Protein AF-0000000082834255 (afdb_homodimer)

Secondary structure (DSSP, 8-state):
-----TT-----HHHHHHHHTTS-EE-EEEEEE-TTS-EEEEEE---EEEETTTTEEEEEEETT-TTHHHHHH-SEEEEEEPBGGGHHHHHHHH-TT-S-TTTT--EEEPTTS-EEETT-SEEEEEEEEEEEEETTEEEEEEEEEEEEE---PBPEEETTEEE-B--/-----TT-----HHHHHHHHTTS-EE-EEEEEE-TTS-EEEEEE---EEEETTTTEEEEEEETT-TTHHHHHH-SEEEEEEPBGGGHHHHHHHH-TT-S-TTTT--EEEPTTS-EEETT-SEEEEEEEEEEEEETTEEEEEEEEEEEEE---PBPEEETTEEE-B--

Sequence (334 aa):
MAALDWGSTDLHPKVLRGVLGSYPTGVAIVATRCPDGRKVGLTINSFASLSLDPPLVLWSLVNRSPNLAAFRDCDHFTISVLACGQEALARRFADPAVPDKFEGAELHEVPEGVPAIAGAVATLVCANDQQSPAGDHLLLFGRVLRVASLEATPLVFHAGRFTALTLMAALDWGSTDLHPKVLRGVLGSYPTGVAIVATRCPDGRKVGLTINSFASLSLDPPLVLWSLVNRSPNLAAFRDCDHFTISVLACGQEALARRFADPAVPDKFEGAELHEVPEGVPAIAGAVATLVCANDQQSPAGDHLLLFGRVLRVASLEATPLVFHAGRFTALTL

Nearest PDB structures (foldseek):
  4r82-assembly1_B  TM=9.563E-01  e=1.075E-17  Streptomyces globisporus
  4l82-assembly2_D  TM=9.626E-01  e=4.235E-17  Rickettsia felis URRWXCal2
  4l82-assembly1_B  TM=9.588E-01  e=4.000E-17  Rickettsia felis URRWXCal2
  8ct0-assembly2_B  TM=9.339E-01  e=9.259E-16  Kitasatospora aureofaciens
  9fd5-assembly2_C  TM=9.463E-01  e=2.741E-15  Streptomyces albogriseolus

Foldseek 3Di:
DPDPCPPPPVVDVVVVCQVVLQDKFFKKKKWFADPVGDIAIAIFRQKDFDDVVQGKIKGKDFQPDPCVVVLVPGFKMKIFGAFQVCVVLNVLRHDPVNPRSCVPFDWDQDPVGMTDGPPGQKMFIWTFDDWDDDVRIIMTMTRTDDMDGDDHWTWMGGSRDIDTDDD/DPDPCPPCPVVPVVVVCQVVLQDKFFKKKKWFADPVGDIAIAIFRQKDFDDVVQGKIKGKDFQPDPCVVVLVPGFKMKIFGAFQVCVVLNVLRHDPVNPRSCVPFDWDQDPVGMTDGPPGQKMFIWTFDDWDDDVRIIMTMTRTDDMDGDDHWTWMGGSRDIDTDDD

InterPro domains:
  IPR002563 Flavin reductase like domain [PF01613] (21-165)
  IPR002563 Flavin reductase like domain [SM00903] (20-164)
  IPR012349 FMN-binding split barrel [G3DSA:2.30.110.10] (5-166)
  IPR050268 NADH-dependent flavin reductase [PTHR30466] (13-164)

Solvent-accessible surface area (backbone atoms only — not comparable to full-atom values): 17667 Å² total; per-residue (Å²): 127,82,74,72,66,60,70,44,61,66,71,46,64,68,56,46,51,54,44,60,25,58,51,33,23,25,35,29,36,40,22,25,48,42,95,89,62,52,74,47,63,34,45,43,63,48,65,37,77,60,20,77,63,60,40,32,32,38,34,63,42,52,63,83,45,92,59,42,65,59,63,72,70,34,63,48,34,21,41,20,33,32,21,49,88,40,53,69,58,45,53,44,32,59,36,86,82,50,87,65,61,59,70,89,56,59,66,40,80,45,97,87,70,25,47,36,59,55,82,23,27,20,36,36,35,23,36,57,68,50,72,44,83,46,73,46,17,37,38,40,30,26,34,60,58,27,48,46,69,40,96,61,60,40,21,27,37,44,66,90,35,80,42,37,64,50,126,127,81,75,72,66,58,70,44,60,67,71,45,65,69,58,48,51,52,47,58,24,59,52,34,23,24,34,30,36,38,23,24,46,42,95,88,62,52,74,48,65,34,46,44,61,48,66,36,76,60,20,77,64,61,39,32,32,38,35,62,42,52,64,84,45,94,57,42,66,57,63,72,68,33,63,46,35,20,42,20,32,30,20,49,88,40,53,68,57,46,52,44,32,59,36,86,83,50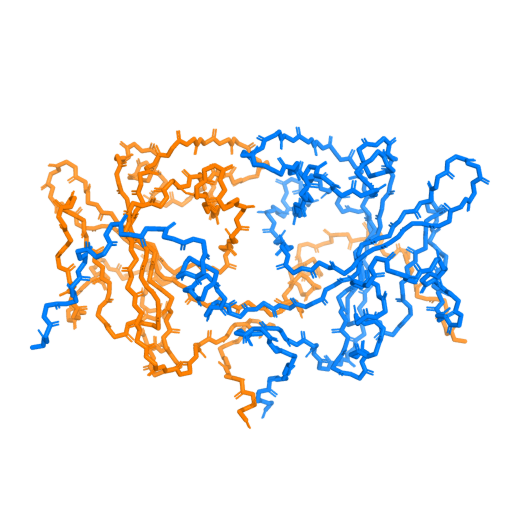,86,65,62,59,69,89,55,60,65,40,82,45,97,88,69,28,48,34,58,55,81,23,28,20,36,36,36,23,36,57,67,49,71,45,82,48,72,45,17,36,36,39,29,26,35,60,58,27,45,44,70,40,98,60,59,42,20,28,38,44,65,90,36,80,42,37,63,49,126

Organism: NCBI:txid1287738

pLDDT: mean 93.88, std 10.94, range [34.1, 98.92]

Radius of gyration: 19.37 Å; Cα contacts (8 Å, |Δi|>4): 822; chains: 2; bounding box: 36×57×48 Å

Structure (mmCIF, N/CA/C/O backbone):
data_AF-0000000082834255-model_v1
#
loop_
_entity.id
_entity.type
_entity.pdbx_description
1 polymer 'FMN reductase (NADH) NtaB'
#
loop_
_atom_site.group_PDB
_atom_site.id
_atom_site.type_symbol
_atom_site.label_atom_id
_atom_site.label_alt_id
_atom_site.label_comp_id
_atom_site.label_asym_id
_atom_site.label_entity_id
_atom_site.label_seq_id
_atom_site.pdbx_PDB_ins_code
_atom_site.Cartn_x
_atom_site.Cartn_y
_atom_site.Cartn_z
_atom_site.occupancy
_atom_site.B_iso_or_equiv
_atom_site.auth_seq_id
_atom_site.auth_comp_id
_atom_site.auth_asym_id
_atom_site.auth_atom_id
_atom_site.pdbx_PDB_model_num
ATOM 1 N N . MET A 1 1 ? -13.923 21.892 18.57 1 34.73 1 MET A N 1
ATOM 2 C CA . MET A 1 1 ? -13.636 20.562 18.04 1 34.73 1 MET A CA 1
ATOM 3 C C . MET A 1 1 ? -12.646 19.822 18.934 1 34.73 1 MET A C 1
ATOM 5 O O . MET A 1 1 ? -11.651 20.399 19.375 1 34.73 1 MET A O 1
ATOM 9 N N . ALA A 1 2 ? -13.033 18.833 19.656 1 42.95 2 ALA A N 1
ATOM 10 C CA . ALA A 1 2 ? -12.303 18.227 20.767 1 42.95 2 ALA A CA 1
ATOM 11 C C . ALA A 1 2 ? -10.877 17.873 20.357 1 42.95 2 ALA A C 1
ATOM 13 O O . ALA A 1 2 ? -10.63 17.496 19.209 1 42.95 2 ALA A O 1
ATOM 14 N N . ALA A 1 3 ? -9.877 18.493 20.933 1 49.02 3 ALA A N 1
ATOM 15 C CA . ALA A 1 3 ? -8.446 18.216 20.84 1 49.02 3 ALA A CA 1
ATOM 16 C C . ALA A 1 3 ? -8.183 16.716 20.739 1 49.02 3 ALA A C 1
ATOM 18 O O . ALA A 1 3 ? -8.708 15.933 21.533 1 49.02 3 ALA A O 1
ATOM 19 N N . LEU A 1 4 ? -8.141 16.085 19.537 1 54.76 4 LEU A N 1
ATOM 20 C CA . LEU A 1 4 ? -7.748 14.681 19.478 1 54.76 4 LEU A CA 1
ATOM 21 C C . LEU A 1 4 ? -6.641 14.383 20.483 1 54.76 4 LEU A C 1
ATOM 23 O O . LEU A 1 4 ? -5.737 15.2 20.677 1 54.76 4 LEU A O 1
ATOM 27 N N . ASP A 1 5 ? -7.053 13.784 21.503 1 55.7 5 ASP A N 1
ATOM 28 C CA . ASP A 1 5 ? -6.037 13.321 22.443 1 55.7 5 ASP A CA 1
ATOM 29 C C . ASP A 1 5 ? -4.866 12.671 21.709 1 55.7 5 ASP A C 1
ATOM 31 O O . ASP A 1 5 ? -4.933 11.497 21.339 1 55.7 5 ASP A O 1
ATOM 35 N N . TRP A 1 6 ? -4.086 13.483 20.978 1 59.94 6 TRP A N 1
ATOM 36 C CA . TRP A 1 6 ? -2.886 12.993 20.307 1 59.94 6 TRP A CA 1
ATOM 37 C C . TRP A 1 6 ? -1.984 12.245 21.282 1 59.94 6 TRP A C 1
ATOM 39 O O . TRP A 1 6 ? -0.96 11.684 20.884 1 59.94 6 TRP A O 1
ATOM 49 N N . GLY A 1 7 ? -2.478 12.162 22.531 1 53.06 7 GLY A N 1
ATOM 50 C CA . GLY A 1 7 ? -1.644 11.746 23.647 1 53.06 7 GLY A CA 1
ATOM 51 C C . GLY A 1 7 ? -1.359 10.256 23.655 1 53.06 7 GLY A C 1
ATOM 52 O O . GLY A 1 7 ? -0.565 9.775 24.467 1 53.06 7 GLY A O 1
ATOM 53 N N . SER A 1 8 ? -2.279 9.517 22.831 1 59.33 8 SER A N 1
ATOM 54 C CA . SER A 1 8 ? -1.876 8.172 23.23 1 59.33 8 SER A CA 1
ATOM 55 C C . SER A 1 8 ? -0.581 7.756 22.542 1 59.33 8 SER A C 1
ATOM 57 O O . SER A 1 8 ? -0.515 7.702 21.312 1 59.33 8 SER A O 1
ATOM 59 N N . THR A 1 9 ? 0.435 8.061 23.127 1 66.28 9 THR A N 1
ATOM 60 C CA . THR A 1 9 ? 1.726 7.517 22.721 1 66.28 9 THR A CA 1
ATOM 61 C C . THR A 1 9 ? 1.794 6.019 23.003 1 66.28 9 THR A C 1
ATOM 63 O O . THR A 1 9 ? 2.846 5.397 22.833 1 66.28 9 THR A O 1
ATOM 66 N N . ASP A 1 10 ? 0.503 5.623 23.443 1 68.18 10 ASP A N 1
ATOM 67 C CA . ASP A 1 10 ? 0.466 4.181 23.664 1 68.18 10 ASP A CA 1
ATOM 68 C C . ASP A 1 10 ? 0.314 3.427 22.345 1 68.18 10 ASP A C 1
ATOM 70 O O . ASP A 1 10 ? -0.796 3.292 21.825 1 68.18 10 ASP A O 1
ATOM 74 N N . LEU A 1 11 ? 1.317 3.179 21.699 1 85.49 11 LEU A N 1
ATOM 75 C CA . LEU A 1 11 ? 1.362 2.418 20.455 1 85.49 11 LEU A CA 1
ATOM 76 C C . LEU A 1 11 ? 1.32 0.919 20.733 1 85.49 11 LEU A C 1
ATOM 78 O O . LEU A 1 11 ? 2.096 0.154 20.156 1 85.49 11 LEU A O 1
ATOM 82 N N . HIS A 1 12 ? 0.346 0.589 21.722 1 86.8 12 HIS A N 1
ATOM 83 C CA . HIS A 1 12 ? 0.09 -0.838 21.883 1 86.8 12 HIS A CA 1
ATOM 84 C C . HIS A 1 12 ? -0.315 -1.478 20.559 1 86.8 12 HIS A C 1
ATOM 86 O O . HIS A 1 12 ? -1.064 -0.883 19.781 1 86.8 12 HIS A O 1
ATOM 92 N N . PRO A 1 13 ? 0.17 -2.647 20.303 1 88.4 13 PRO A N 1
ATOM 93 C CA . PRO A 1 13 ? -0.056 -3.308 19.015 1 88.4 13 PRO A CA 1
ATOM 94 C C . PRO A 1 13 ? -1.535 -3.397 18.649 1 88.4 13 PRO A C 1
ATOM 96 O O . PRO A 1 13 ? -1.895 -3.25 17.478 1 88.4 13 PRO A O 1
ATOM 99 N N . LYS A 1 14 ? -2.343 -3.582 19.583 1 89.25 14 LYS A N 1
ATOM 100 C CA . LYS A 1 14 ? -3.776 -3.677 19.318 1 89.25 14 LYS A CA 1
ATOM 101 C C . LYS A 1 14 ? -4.329 -2.352 18.802 1 89.25 14 LYS A C 1
ATOM 103 O O . LYS A 1 14 ? -5.151 -2.332 17.884 1 89.25 14 LYS A O 1
ATOM 108 N N . VAL A 1 15 ? -3.901 -1.287 19.461 1 89.01 15 VAL A N 1
ATOM 109 C CA . VAL A 1 15 ? -4.336 0.043 19.046 1 89.01 15 VAL A CA 1
ATOM 110 C C . VAL A 1 15 ? -3.812 0.343 17.643 1 89.01 15 VAL A C 1
ATOM 112 O O . VAL A 1 15 ? -4.566 0.789 16.775 1 89.01 15 VAL A O 1
ATOM 115 N N . LEU A 1 16 ? -2.605 -0.001 17.432 1 93.26 16 LEU A N 1
ATOM 116 C CA . LEU A 1 16 ? -1.974 0.271 16.145 1 93.26 16 LEU A CA 1
ATOM 117 C C . LEU A 1 16 ? -2.644 -0.527 15.031 1 93.26 16 LEU A C 1
ATOM 119 O O . LEU A 1 16 ? -2.921 0.01 13.956 1 93.26 16 LEU A O 1
ATOM 123 N N . ARG A 1 17 ? -2.941 -1.765 15.327 1 93.91 17 ARG A N 1
ATOM 124 C CA . ARG A 1 17 ? -3.612 -2.601 14.337 1 93.91 17 ARG A CA 1
ATOM 125 C C . ARG A 1 17 ? -4.985 -2.037 13.985 1 93.91 17 ARG A C 1
ATOM 127 O O . ARG A 1 17 ? -5.39 -2.057 12.821 1 93.91 17 ARG A O 1
ATOM 134 N N . GLY A 1 18 ? -5.663 -1.564 14.97 1 92.92 18 GLY A N 1
ATOM 135 C CA . GLY A 1 18 ? -6.975 -0.976 14.748 1 92.92 18 GLY A CA 1
ATOM 136 C C . GLY A 1 18 ? -6.93 0.274 13.889 1 92.92 18 GLY A C 1
ATOM 137 O O . GLY A 1 18 ? -7.719 0.418 12.953 1 92.92 18 GLY A O 1
ATOM 138 N N . VAL A 1 19 ? -6.033 1.127 14.172 1 94.75 19 VAL A N 1
ATOM 139 C CA . VAL A 1 19 ? -5.921 2.391 13.452 1 94.75 19 VAL A CA 1
ATOM 140 C C . VAL A 1 19 ? -5.461 2.131 12.02 1 94.75 19 VAL A C 1
ATOM 142 O O . VAL A 1 19 ? -6.042 2.66 11.069 1 94.75 19 VAL A O 1
ATOM 145 N N . LEU A 1 20 ? -4.472 1.266 11.872 1 96.54 20 LEU A N 1
ATOM 146 C CA . LEU A 1 20 ? -3.944 0.965 10.546 1 96.54 20 LEU A CA 1
ATOM 147 C C . LEU A 1 20 ? -4.968 0.199 9.714 1 96.54 20 LEU A C 1
ATOM 149 O O . LEU A 1 20 ? -5.023 0.355 8.492 1 96.54 20 LEU A O 1
ATOM 153 N N . GLY A 1 21 ? -5.793 -0.579 10.4 1 96.77 21 GLY A N 1
ATOM 154 C CA . GLY A 1 21 ? -6.848 -1.329 9.736 1 96.77 21 GLY A CA 1
ATOM 155 C C . GLY A 1 21 ? -7.964 -0.448 9.207 1 96.77 21 GLY A C 1
ATOM 156 O O . GLY A 1 21 ? -8.828 -0.913 8.461 1 96.77 21 GLY A O 1
ATOM 157 N N . SER A 1 22 ? -7.978 0.803 9.536 1 96.58 22 SER A N 1
ATOM 158 C CA . SER A 1 22 ? -8.999 1.734 9.067 1 96.58 22 SER A CA 1
ATOM 159 C C . SER A 1 22 ? -8.756 2.136 7.616 1 96.58 22 SER A C 1
ATOM 161 O O . SER A 1 22 ? -9.637 2.706 6.969 1 96.58 22 SER A O 1
ATOM 163 N N . TYR A 1 23 ? -7.597 1.894 7.096 1 98.28 23 TYR A N 1
ATOM 164 C CA . TYR A 1 23 ? -7.281 2.111 5.689 1 98.28 23 TYR A CA 1
ATOM 165 C C . TYR A 1 23 ? -7.714 0.92 4.842 1 98.28 23 TYR A C 1
ATOM 167 O O . TYR A 1 23 ? -7.138 -0.165 4.945 1 98.28 23 TYR A O 1
ATOM 175 N N . PRO A 1 24 ? -8.672 1.122 3.979 1 98.39 24 PRO A N 1
ATOM 176 C CA . PRO A 1 24 ? -9.118 -0.016 3.171 1 98.39 24 PRO A CA 1
ATOM 177 C C . PRO A 1 24 ? -8.139 -0.365 2.052 1 98.39 24 PRO A C 1
ATOM 179 O O . PRO A 1 24 ? -7.517 0.527 1.471 1 98.39 24 PRO A O 1
ATOM 182 N N . THR A 1 25 ? -8.064 -1.613 1.769 1 98.55 25 THR A N 1
ATOM 183 C CA . THR A 1 25 ? -7.229 -2.107 0.68 1 98.55 25 THR A CA 1
ATOM 184 C C . THR A 1 25 ? -7.975 -3.155 -0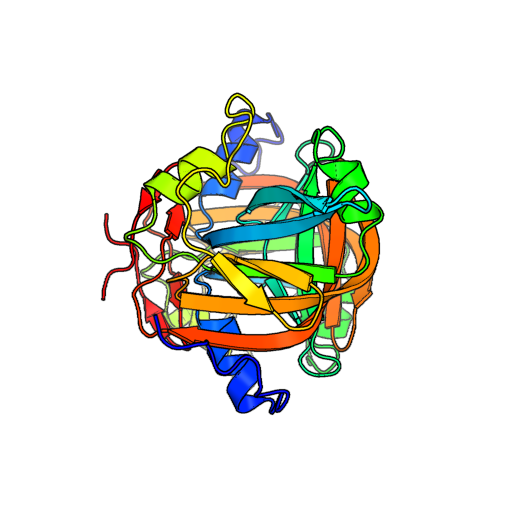.14 1 98.55 25 THR A C 1
ATOM 186 O O . THR A 1 25 ? -8.962 -3.729 0.325 1 98.55 25 THR A O 1
ATOM 189 N N . GLY A 1 26 ? -7.474 -3.394 -1.35 1 98.66 26 GLY A N 1
ATOM 190 C CA . GLY A 1 26 ? -7.808 -4.64 -2.02 1 98.66 26 GLY A CA 1
ATOM 191 C C . GLY A 1 26 ? -7.192 -5.858 -1.357 1 98.66 26 GLY A C 1
ATOM 192 O O . GLY A 1 26 ? -6.509 -5.737 -0.338 1 98.66 26 GLY A O 1
ATOM 193 N N . VAL A 1 27 ? -7.539 -7.02 -1.908 1 98.88 27 VAL A N 1
ATOM 194 C CA . VAL A 1 27 ? -7.012 -8.306 -1.464 1 98.88 27 VAL A CA 1
ATOM 195 C C . VAL A 1 27 ? -6.413 -9.057 -2.652 1 98.88 27 VAL A C 1
ATOM 197 O O . VAL A 1 27 ? -7.024 -9.131 -3.72 1 98.88 27 VAL A O 1
ATOM 200 N N . ALA A 1 28 ? -5.214 -9.578 -2.45 1 98.92 28 ALA A N 1
ATOM 201 C CA . ALA A 1 28 ? -4.561 -10.318 -3.527 1 98.92 28 ALA A CA 1
ATOM 202 C C . ALA A 1 28 ? -3.929 -11.604 -3.003 1 98.92 28 ALA A C 1
ATOM 204 O O . ALA A 1 28 ? -3.76 -11.773 -1.793 1 98.92 28 ALA A O 1
ATOM 205 N N . ILE A 1 29 ? -3.651 -12.495 -3.868 1 98.9 29 ILE A N 1
ATOM 206 C CA . ILE A 1 29 ? -2.797 -13.648 -3.603 1 98.9 29 ILE A CA 1
ATOM 207 C C . ILE A 1 29 ? -1.496 -13.518 -4.391 1 98.9 29 ILE A C 1
ATOM 209 O O . ILE A 1 29 ? -1.517 -13.299 -5.605 1 98.9 29 ILE A O 1
ATOM 213 N N . VAL A 1 30 ? -0.419 -13.551 -3.716 1 98.92 30 VAL A N 1
ATOM 214 C CA . VAL A 1 30 ? 0.877 -13.702 -4.369 1 98.92 30 VAL A CA 1
ATOM 215 C C . VAL A 1 30 ? 1.258 -15.179 -4.427 1 98.92 30 VAL A C 1
ATOM 217 O O . VAL A 1 30 ? 1.041 -15.921 -3.466 1 98.92 30 VAL A O 1
ATOM 220 N N . ALA A 1 31 ? 1.795 -15.598 -5.559 1 98.82 31 ALA A N 1
ATOM 221 C CA . ALA A 1 31 ? 2.114 -17.015 -5.718 1 98.82 31 ALA A CA 1
ATOM 222 C C . ALA A 1 31 ? 3.42 -17.2 -6.485 1 98.82 31 ALA A C 1
ATOM 224 O O . ALA A 1 31 ? 3.767 -16.38 -7.339 1 98.82 31 ALA A O 1
ATOM 225 N N . THR A 1 32 ? 4.111 -18.178 -6.183 1 98.68 32 THR A N 1
ATOM 226 C CA . THR A 1 32 ? 5.322 -18.591 -6.883 1 98.68 32 THR A CA 1
ATOM 227 C C . THR A 1 32 ? 5.474 -20.109 -6.854 1 98.68 32 THR A C 1
ATOM 229 O O . THR A 1 32 ? 4.556 -20.822 -6.441 1 98.68 32 THR A O 1
ATOM 232 N N . ARG A 1 33 ? 6.554 -20.538 -7.446 1 98.12 33 ARG A N 1
ATOM 233 C CA . ARG A 1 33 ? 6.883 -21.959 -7.493 1 98.12 33 ARG A CA 1
ATOM 234 C C . ARG A 1 33 ? 8.318 -22.204 -7.037 1 98.12 33 ARG A C 1
ATOM 236 O O . ARG A 1 33 ? 9.246 -21.545 -7.51 1 98.12 33 ARG A O 1
ATOM 243 N N . CYS A 1 34 ? 8.464 -23.16 -6.124 1 97.29 34 CYS A N 1
ATOM 244 C CA . CYS A 1 34 ? 9.79 -23.544 -5.654 1 97.29 34 CYS A CA 1
ATOM 245 C C . CYS A 1 34 ? 10.517 -24.382 -6.699 1 97.29 34 CYS A C 1
ATOM 247 O O . CYS A 1 34 ? 9.894 -24.91 -7.622 1 97.29 34 CYS A O 1
ATOM 249 N N . PRO A 1 35 ? 11.812 -24.479 -6.538 1 95.68 35 PRO A N 1
ATOM 250 C CA . PRO A 1 35 ? 12.593 -25.264 -7.498 1 95.68 35 PRO A CA 1
ATOM 251 C C . PRO A 1 35 ? 12.117 -26.711 -7.601 1 95.68 35 PRO A C 1
ATOM 253 O O . PRO A 1 35 ? 12.235 -27.329 -8.663 1 95.68 35 PRO A O 1
ATOM 256 N N . ASP A 1 36 ? 11.57 -27.27 -6.553 1 95.96 36 ASP A N 1
ATOM 257 C CA . ASP A 1 36 ? 11.112 -28.656 -6.557 1 95.96 36 ASP A CA 1
ATOM 258 C C . ASP A 1 36 ? 9.721 -28.773 -7.178 1 95.96 36 ASP A C 1
ATOM 260 O O . ASP A 1 36 ? 9.136 -29.858 -7.201 1 95.96 36 ASP A O 1
ATOM 264 N N . GLY A 1 37 ? 9.165 -27.64 -7.566 1 96.06 37 GLY A N 1
ATOM 265 C CA . GLY A 1 37 ? 7.887 -27.645 -8.261 1 96.06 37 GLY A CA 1
ATOM 266 C C . GLY A 1 37 ? 6.718 -27.294 -7.361 1 96.06 37 GLY A C 1
ATOM 267 O O . GLY A 1 37 ? 5.616 -27.024 -7.843 1 96.06 37 GLY A O 1
ATOM 268 N N . ARG A 1 38 ? 6.933 -27.3 -6.087 1 96.66 38 ARG A N 1
ATOM 269 C CA . ARG A 1 38 ? 5.868 -27.001 -5.135 1 96.66 38 ARG A CA 1
ATOM 270 C C . ARG A 1 38 ? 5.378 -25.566 -5.294 1 96.66 38 ARG A C 1
ATOM 272 O O . ARG A 1 38 ? 6.181 -24.631 -5.333 1 96.66 38 ARG A O 1
ATOM 279 N N . LYS A 1 39 ? 4.066 -25.4 -5.398 1 98.11 39 LYS A N 1
ATOM 280 C CA . LYS A 1 39 ? 3.473 -24.066 -5.444 1 98.11 39 LYS A CA 1
ATOM 281 C C . LYS A 1 39 ? 3.378 -23.459 -4.047 1 98.11 39 LYS A C 1
ATOM 283 O O . LYS A 1 39 ? 3.059 -24.156 -3.082 1 98.11 39 LYS A O 1
ATOM 288 N N . VAL A 1 40 ? 3.665 -22.199 -3.921 1 98.17 40 VAL A N 1
ATOM 289 C CA . VAL A 1 40 ? 3.567 -21.433 -2.683 1 98.17 40 VAL A CA 1
ATOM 290 C C . VAL A 1 40 ? 2.758 -20.161 -2.925 1 98.17 40 VAL A C 1
ATOM 292 O O . VAL A 1 40 ? 2.922 -19.499 -3.952 1 98.17 40 VAL A O 1
ATOM 295 N N . GLY A 1 41 ? 1.855 -19.866 -2.049 1 98.6 41 GLY A N 1
ATOM 296 C CA . GLY A 1 41 ? 1.069 -18.647 -2.155 1 98.6 41 GLY A CA 1
ATOM 297 C C . GLY A 1 41 ? 0.485 -18.196 -0.83 1 98.6 41 GLY A C 1
ATOM 298 O O . GLY A 1 41 ? 0.362 -18.993 0.103 1 98.6 41 GLY A O 1
ATOM 299 N N . LEU A 1 42 ? 0.158 -17.025 -0.713 1 98.61 42 LEU A N 1
ATOM 300 C CA . LEU A 1 42 ? -0.503 -16.475 0.466 1 98.61 42 LEU A CA 1
ATOM 301 C C . LEU A 1 42 ? -1.322 -15.241 0.104 1 98.61 42 LEU A C 1
ATOM 303 O O . LEU A 1 42 ? -1.067 -14.599 -0.918 1 98.61 42 LEU A O 1
ATOM 307 N N . THR A 1 43 ? -2.308 -14.909 0.907 1 98.82 43 THR A N 1
ATOM 308 C CA . THR A 1 43 ? -3.113 -13.699 0.787 1 98.82 43 THR A CA 1
ATOM 309 C C . THR A 1 43 ? -2.347 -12.486 1.308 1 98.82 43 THR A C 1
ATOM 311 O O . THR A 1 43 ? -1.689 -12.56 2.347 1 98.82 43 THR A O 1
ATOM 314 N N . ILE A 1 44 ? -2.4 -11.422 0.542 1 98.73 44 ILE A N 1
ATOM 315 C CA . ILE A 1 44 ? -1.778 -10.179 0.983 1 98.73 44 ILE A CA 1
ATOM 316 C C . ILE A 1 44 ? -2.751 -9.018 0.787 1 98.73 44 ILE A C 1
ATOM 318 O O . ILE A 1 44 ? -3.65 -9.088 -0.054 1 98.73 44 ILE A O 1
ATOM 322 N N . ASN A 1 45 ? -2.564 -7.978 1.564 1 98.5 45 ASN A N 1
ATOM 323 C CA . ASN A 1 45 ? -3.175 -6.679 1.301 1 98.5 45 ASN A CA 1
ATOM 324 C C . ASN A 1 45 ? -2.161 -5.546 1.429 1 98.5 45 ASN A C 1
ATOM 326 O O . ASN A 1 45 ? -2.539 -4.384 1.588 1 98.5 45 ASN A O 1
ATOM 330 N N . SER A 1 46 ? -0.917 -5.867 1.442 1 98.19 46 SER A N 1
ATOM 331 C CA . SER A 1 46 ? 0.204 -4.937 1.54 1 98.19 46 SER A CA 1
ATOM 332 C C . SER A 1 46 ? 0.676 -4.493 0.159 1 98.19 46 SER A C 1
ATOM 334 O O . SER A 1 46 ? 1.752 -3.908 0.023 1 98.19 46 SER A O 1
ATOM 336 N N . PHE A 1 47 ? -0.03 -4.697 -0.835 1 98.65 47 PHE A N 1
ATOM 337 C CA . PHE A 1 47 ? 0.308 -4.456 -2.233 1 98.65 47 PHE A CA 1
ATOM 338 C C . PHE A 1 47 ? 0.199 -2.973 -2.569 1 98.65 47 PHE A C 1
ATOM 340 O O . PHE A 1 47 ? -0.733 -2.299 -2.126 1 98.65 47 PHE A O 1
ATOM 347 N N . ALA A 1 48 ? 1.123 -2.501 -3.417 1 98.44 48 ALA A N 1
ATOM 348 C CA . ALA A 1 48 ? 1.044 -1.14 -3.941 1 98.44 48 ALA A CA 1
ATOM 349 C C . ALA A 1 48 ? 1.675 -1.049 -5.327 1 98.44 48 ALA A C 1
ATOM 351 O O . ALA A 1 48 ? 2.708 -1.671 -5.588 1 98.44 48 ALA A O 1
ATOM 352 N N . SER A 1 49 ? 1.01 -0.276 -6.179 1 97.48 49 SER A N 1
ATOM 353 C CA . SER A 1 49 ? 1.686 0.166 -7.394 1 97.48 49 SER A CA 1
ATOM 354 C C . SER A 1 49 ? 2.801 1.157 -7.078 1 97.48 49 SER A C 1
ATOM 356 O O . SER A 1 49 ? 2.672 1.973 -6.163 1 97.48 49 SER A O 1
ATOM 358 N N . LEU A 1 50 ? 3.876 1.135 -7.793 1 97.21 50 LEU A N 1
ATOM 359 C CA . LEU A 1 50 ? 5.009 1.978 -7.43 1 97.21 50 LEU A CA 1
ATOM 360 C C . LEU A 1 50 ? 5.417 2.873 -8.595 1 97.21 50 LEU A C 1
ATOM 362 O O . LEU A 1 50 ? 5.468 4.097 -8.456 1 97.21 50 LEU A O 1
ATOM 366 N N . SER A 1 51 ? 5.761 2.287 -9.685 1 95.91 51 SER A N 1
ATOM 367 C CA . SER A 1 51 ? 6.351 3.021 -10.8 1 95.91 51 SER A CA 1
ATOM 368 C C . SER A 1 51 ? 5.779 2.553 -12.134 1 95.91 51 SER A C 1
ATOM 370 O O . SER A 1 51 ? 5.528 1.361 -12.324 1 95.91 51 SER A O 1
ATOM 372 N N . LEU A 1 52 ? 5.669 3.471 -13.036 1 93.29 52 LEU A N 1
ATOM 373 C CA . LEU A 1 52 ? 5.224 3.111 -14.378 1 93.29 52 LEU A CA 1
ATOM 374 C C . LEU A 1 52 ? 6.415 2.839 -15.291 1 93.29 52 LEU A C 1
ATOM 376 O O . LEU A 1 52 ? 6.313 2.048 -16.232 1 93.29 52 LEU A O 1
ATOM 380 N N . ASP A 1 53 ? 7.506 3.6 -14.906 1 91.65 53 ASP A N 1
ATOM 381 C CA . ASP A 1 53 ? 8.72 3.408 -15.695 1 91.65 53 ASP A CA 1
ATOM 382 C C . ASP A 1 53 ? 9.961 3.425 -14.805 1 91.65 53 ASP A C 1
ATOM 384 O O . ASP A 1 53 ? 10.42 4.491 -14.391 1 91.65 53 ASP A O 1
ATOM 388 N N . PRO A 1 54 ? 10.616 2.225 -14.744 1 95.38 54 PRO A N 1
ATOM 389 C CA . PRO A 1 54 ? 10.112 0.897 -15.101 1 95.38 54 PRO A CA 1
ATOM 390 C C . PRO A 1 54 ? 8.837 0.526 -14.347 1 95.38 54 PRO A C 1
ATOM 392 O O . PRO A 1 54 ? 8.526 1.132 -13.319 1 95.38 54 PRO A O 1
ATOM 395 N N . PRO A 1 55 ? 8.067 -0.402 -14.889 1 96.73 55 PRO A N 1
ATOM 396 C CA . PRO A 1 55 ? 6.836 -0.814 -14.209 1 96.73 55 PRO A CA 1
ATOM 397 C C . PRO A 1 55 ? 7.103 -1.662 -12.968 1 96.73 55 PRO A C 1
ATOM 399 O O . PRO A 1 55 ? 7.44 -2.843 -13.084 1 96.73 55 PRO A O 1
ATOM 402 N N . LEU A 1 56 ? 6.978 -1.093 -11.818 1 97.87 56 LEU A N 1
ATOM 403 C CA . LEU A 1 56 ? 7.292 -1.74 -10.549 1 97.87 56 LEU A CA 1
ATOM 404 C C . LEU A 1 56 ? 6.067 -1.778 -9.641 1 97.87 56 LEU A C 1
ATOM 406 O O . LEU A 1 56 ? 5.292 -0.82 -9.597 1 97.87 56 LEU A O 1
ATOM 410 N N . VAL A 1 57 ? 5.974 -2.87 -8.945 1 98.63 57 VAL A N 1
ATOM 411 C CA . VAL A 1 57 ? 5.028 -3.01 -7.843 1 98.63 57 VAL A CA 1
ATOM 412 C C . VAL A 1 57 ? 5.767 -3.441 -6.579 1 98.63 57 VAL A C 1
ATOM 414 O O . VAL A 1 57 ? 6.935 -3.832 -6.637 1 98.63 57 VAL A O 1
ATOM 417 N N . LEU A 1 58 ? 5.042 -3.323 -5.487 1 98.73 58 LEU A N 1
ATOM 418 C CA . LEU A 1 58 ? 5.655 -3.643 -4.203 1 98.73 58 LEU A CA 1
ATOM 419 C C . LEU A 1 58 ? 4.671 -4.378 -3.299 1 98.73 58 LEU A C 1
ATOM 421 O O . LEU A 1 58 ? 3.468 -4.111 -3.337 1 98.73 58 LEU A O 1
ATOM 425 N N . TRP A 1 59 ? 5.183 -5.271 -2.48 1 98.8 59 TRP A N 1
ATOM 426 C CA . TRP A 1 59 ? 4.461 -5.915 -1.388 1 98.8 59 TRP A CA 1
ATOM 427 C C . TRP A 1 59 ? 5.42 -6.352 -0.285 1 98.8 59 TRP A C 1
ATOM 429 O O . TRP A 1 59 ? 6.638 -6.341 -0.473 1 98.8 59 TRP A O 1
ATOM 439 N N . SER A 1 60 ? 4.85 -6.636 0.864 1 98.72 60 SER A N 1
ATOM 440 C CA . SER A 1 60 ? 5.73 -6.972 1.979 1 98.72 60 SER A CA 1
ATOM 441 C C . SER A 1 60 ? 5.314 -8.284 2.635 1 98.72 60 SER A C 1
ATOM 443 O O . SER A 1 60 ? 4.152 -8.685 2.551 1 98.72 60 SER A O 1
ATOM 445 N N . LEU A 1 61 ? 6.264 -8.902 3.22 1 98.59 61 LEU A N 1
ATOM 446 C CA . LEU A 1 61 ? 6.087 -10.189 3.883 1 98.59 61 LEU A CA 1
ATOM 447 C C . LEU A 1 61 ? 6.768 -10.195 5.247 1 98.59 61 LEU A C 1
ATOM 449 O O . LEU A 1 61 ? 7.938 -9.823 5.363 1 98.59 61 LEU A O 1
ATOM 453 N N . VAL A 1 62 ? 6.009 -10.528 6.231 1 98.25 62 VAL A N 1
ATOM 454 C CA . VAL A 1 62 ? 6.562 -10.553 7.581 1 98.25 62 VAL A CA 1
ATOM 455 C C . VAL A 1 62 ? 7.704 -11.565 7.653 1 98.25 62 VAL A C 1
ATOM 457 O O . VAL A 1 62 ? 7.618 -12.649 7.07 1 98.25 62 VAL A O 1
ATOM 460 N N . ASN A 1 63 ? 8.693 -11.251 8.395 1 98.11 63 ASN A N 1
ATOM 461 C CA . ASN A 1 63 ? 9.916 -12.044 8.447 1 98.11 63 ASN A CA 1
ATOM 462 C C . ASN A 1 63 ? 9.662 -13.429 9.036 1 98.11 63 ASN A C 1
ATOM 464 O O . ASN A 1 63 ? 10.365 -14.386 8.707 1 98.11 63 ASN A O 1
ATOM 468 N N . ARG A 1 64 ? 8.667 -13.582 9.831 1 97.09 64 ARG A N 1
ATOM 469 C CA . ARG A 1 64 ? 8.408 -14.855 10.494 1 97.09 64 ARG A CA 1
ATOM 470 C C . ARG A 1 64 ? 7.555 -15.766 9.617 1 97.09 64 ARG A C 1
ATOM 472 O O . ARG A 1 64 ? 7.229 -16.888 10.011 1 97.09 64 ARG A O 1
ATOM 479 N N . SER A 1 65 ? 7.168 -15.352 8.48 1 97.4 65 SER A N 1
ATOM 480 C CA . SER A 1 65 ? 6.34 -16.155 7.587 1 97.4 65 SER A CA 1
ATOM 481 C C . SER A 1 65 ? 7.042 -17.452 7.199 1 97.4 65 SER A C 1
ATOM 483 O O . SER A 1 65 ? 8.215 -17.44 6.82 1 97.4 65 SER A O 1
ATOM 485 N N . PRO A 1 66 ? 6.348 -18.589 7.185 1 96.12 66 PRO A N 1
ATOM 486 C CA . PRO A 1 66 ? 6.932 -19.836 6.687 1 96.12 66 PRO A CA 1
ATOM 487 C C . PRO A 1 66 ? 7.206 -19.801 5.185 1 96.12 66 PRO A C 1
ATOM 489 O O . PRO A 1 66 ? 7.904 -20.673 4.661 1 96.12 66 PRO A O 1
ATOM 492 N N . ASN A 1 67 ? 6.684 -18.799 4.487 1 96.87 67 ASN A N 1
ATOM 493 C CA . ASN A 1 67 ? 6.833 -18.69 3.04 1 96.87 67 ASN A CA 1
ATOM 494 C C . ASN A 1 67 ? 7.966 -17.739 2.663 1 96.87 67 ASN A C 1
ATOM 496 O O . ASN A 1 67 ? 8.217 -17.503 1.48 1 96.87 67 ASN A O 1
ATOM 500 N N . LEU A 1 68 ? 8.654 -17.205 3.631 1 98.32 68 LEU A N 1
ATOM 501 C CA . LEU A 1 68 ? 9.631 -16.149 3.39 1 98.32 68 LEU A CA 1
ATOM 502 C C . LE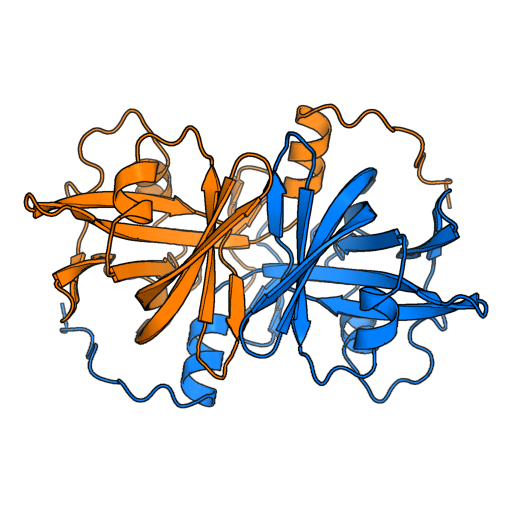U A 1 68 ? 10.714 -16.62 2.425 1 98.32 68 LEU A C 1
ATOM 504 O O . LEU A 1 68 ? 11.029 -15.929 1.453 1 98.32 68 LEU A O 1
ATOM 508 N N . ALA A 1 69 ? 11.285 -17.772 2.591 1 98.24 69 ALA A N 1
ATOM 509 C CA . ALA A 1 69 ? 12.386 -18.275 1.773 1 98.24 69 ALA A CA 1
ATOM 510 C C . ALA A 1 69 ? 11.953 -18.453 0.321 1 98.24 69 ALA A C 1
ATOM 512 O O . ALA A 1 69 ? 12.713 -18.148 -0.601 1 98.24 69 ALA A O 1
ATOM 513 N N . ALA A 1 70 ? 10.765 -18.933 0.108 1 98.45 70 ALA A N 1
ATOM 514 C CA . ALA A 1 70 ? 10.254 -19.166 -1.24 1 98.45 70 ALA A CA 1
ATOM 515 C C . ALA A 1 70 ? 10.215 -17.869 -2.044 1 98.45 70 ALA A C 1
ATOM 517 O O . ALA A 1 70 ? 10.614 -17.843 -3.211 1 98.45 70 ALA A O 1
ATOM 518 N N . PHE A 1 71 ? 9.806 -16.81 -1.443 1 98.74 71 PHE A N 1
ATOM 519 C CA . PHE A 1 71 ? 9.648 -15.549 -2.159 1 98.74 71 PHE A CA 1
ATOM 520 C C . PHE A 1 71 ? 10.963 -14.781 -2.201 1 98.74 71 PHE A C 1
ATOM 522 O O . PHE A 1 71 ? 11.247 -14.078 -3.173 1 98.74 71 PHE A O 1
ATOM 529 N N . ARG A 1 72 ? 11.713 -14.911 -1.147 1 98.5 72 ARG A N 1
ATOM 530 C CA . ARG A 1 72 ? 13.04 -14.302 -1.153 1 98.5 72 ARG A CA 1
ATOM 531 C C . ARG A 1 72 ? 1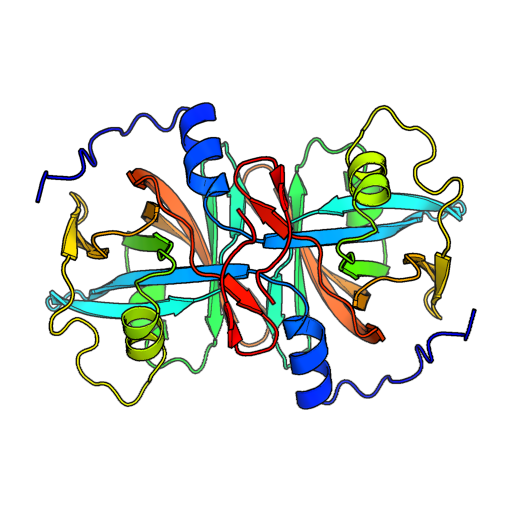3.887 -14.847 -2.298 1 98.5 72 ARG A C 1
ATOM 533 O O . ARG A 1 72 ? 14.614 -14.095 -2.951 1 98.5 72 ARG A O 1
ATOM 540 N N . ASP A 1 73 ? 13.739 -16.086 -2.604 1 98.19 73 ASP A N 1
ATOM 541 C CA . ASP A 1 73 ? 14.702 -16.757 -3.471 1 98.19 73 ASP A CA 1
ATOM 542 C C . ASP A 1 73 ? 14.121 -16.987 -4.864 1 98.19 73 ASP A C 1
ATOM 544 O O . ASP A 1 73 ? 14.831 -17.413 -5.777 1 98.19 73 ASP A O 1
ATOM 548 N N . CYS A 1 74 ? 12.885 -16.695 -5.071 1 98.41 74 CYS A N 1
ATOM 549 C CA . CYS A 1 74 ? 12.247 -16.968 -6.354 1 98.41 74 CYS A CA 1
ATOM 550 C C . CYS A 1 74 ? 12.671 -15.947 -7.403 1 98.41 74 CYS A C 1
ATOM 552 O O . CYS A 1 74 ? 13.077 -14.834 -7.062 1 98.41 74 CYS A O 1
ATOM 554 N N . ASP A 1 75 ? 12.529 -16.333 -8.655 1 98.36 75 ASP A N 1
ATOM 555 C CA . ASP A 1 75 ? 12.822 -15.434 -9.767 1 98.36 75 ASP A CA 1
ATOM 556 C C . ASP A 1 75 ? 11.576 -14.662 -10.192 1 98.36 75 ASP A C 1
ATOM 558 O O . ASP A 1 75 ? 11.671 -13.518 -10.642 1 98.36 75 ASP A O 1
ATOM 562 N N . HIS A 1 76 ? 10.448 -15.388 -10.132 1 98.51 76 HIS A N 1
ATOM 563 C CA . HIS A 1 76 ? 9.185 -14.808 -10.574 1 98.51 76 HIS A CA 1
ATOM 564 C C . HIS A 1 76 ? 8.067 -15.1 -9.579 1 98.51 76 HIS A C 1
ATOM 566 O O . HIS A 1 76 ? 8.119 -16.096 -8.855 1 98.51 76 HIS A O 1
ATOM 572 N N . PHE A 1 77 ? 7.121 -14.278 -9.54 1 98.73 77 PHE A N 1
ATOM 573 C CA . PHE A 1 77 ? 5.878 -14.498 -8.81 1 98.73 77 PHE A CA 1
ATOM 574 C C . PHE A 1 77 ? 4.71 -13.815 -9.511 1 98.73 77 PHE A C 1
ATOM 576 O O . PHE A 1 77 ? 4.912 -12.984 -10.399 1 98.73 77 PHE A O 1
ATOM 583 N N . THR A 1 78 ? 3.565 -14.211 -9.169 1 98.55 78 THR A N 1
ATOM 584 C CA . THR A 1 78 ? 2.357 -13.555 -9.656 1 98.55 78 THR A CA 1
ATOM 585 C C . THR A 1 78 ? 1.618 -12.863 -8.513 1 98.55 78 THR A C 1
ATOM 587 O O . THR A 1 78 ? 1.745 -13.263 -7.354 1 98.55 78 THR A O 1
ATOM 590 N N . ILE A 1 79 ? 0.928 -11.849 -8.811 1 98.73 79 ILE A N 1
ATOM 591 C CA . ILE A 1 79 ? -0.028 -11.183 -7.933 1 98.73 79 ILE A CA 1
ATOM 592 C C . ILE A 1 79 ? -1.415 -11.201 -8.573 1 98.73 79 ILE A C 1
ATOM 594 O O . ILE A 1 79 ? -1.615 -10.635 -9.651 1 98.73 79 ILE A O 1
ATOM 598 N N . SER A 1 80 ? -2.36 -11.836 -7.973 1 98.47 80 SER A N 1
ATOM 599 C CA . SER A 1 80 ? -3.74 -11.922 -8.438 1 98.47 80 SER A CA 1
ATOM 600 C C . SER A 1 80 ? -4.682 -11.153 -7.518 1 98.47 80 SER A C 1
ATOM 602 O O . SER A 1 80 ? -4.931 -11.571 -6.386 1 98.47 80 SER A O 1
ATOM 604 N N . VAL A 1 81 ? -5.202 -10.038 -7.986 1 98.75 81 VAL A N 1
ATOM 605 C CA . VAL A 1 81 ? -6.157 -9.239 -7.225 1 98.75 81 VAL A CA 1
ATOM 606 C C . VAL A 1 81 ? -7.527 -9.911 -7.247 1 98.75 81 VAL A C 1
ATOM 608 O O . VAL A 1 81 ? -8.106 -10.12 -8.316 1 98.75 81 VAL A O 1
ATOM 611 N N . LEU A 1 82 ? -8.072 -10.155 -6.12 1 98.69 82 LEU A N 1
ATOM 612 C CA . LEU A 1 82 ? -9.222 -11.047 -6.015 1 98.69 82 LEU A CA 1
ATOM 613 C C . LEU A 1 82 ? -10.522 -10.29 -6.263 1 98.69 82 LEU A C 1
ATOM 615 O O . LEU A 1 82 ? -10.657 -9.132 -5.861 1 98.69 82 LEU A O 1
ATOM 619 N N . ALA A 1 83 ? -11.422 -11.025 -6.847 1 98.25 83 ALA A N 1
ATOM 620 C CA . ALA A 1 83 ? -12.793 -10.546 -7.003 1 98.25 83 ALA A CA 1
ATOM 621 C C . ALA A 1 83 ? -13.604 -10.779 -5.732 1 98.25 83 ALA A C 1
ATOM 623 O O . ALA A 1 83 ? -13.245 -11.62 -4.905 1 98.25 83 ALA A O 1
ATOM 624 N N . CYS A 1 84 ? -14.683 -9.992 -5.592 1 96.39 84 CYS A N 1
ATOM 625 C CA . CYS A 1 84 ? -15.502 -10.057 -4.387 1 96.39 84 CYS A CA 1
ATOM 626 C C . CYS A 1 84 ? -16.034 -11.468 -4.164 1 96.39 84 CYS A C 1
ATOM 628 O O . CYS A 1 84 ? -16.244 -11.884 -3.024 1 96.39 84 CYS A O 1
ATOM 630 N N . GLY A 1 85 ? -16.194 -12.328 -5.152 1 96.1 85 GLY A N 1
ATOM 631 C CA . GLY A 1 85 ? -16.68 -13.693 -5.035 1 96.1 85 GLY A CA 1
ATOM 632 C C . GLY A 1 85 ? -15.608 -14.673 -4.598 1 96.1 85 GLY A C 1
ATOM 633 O O . GLY A 1 85 ? -15.89 -15.853 -4.377 1 96.1 85 GLY A O 1
ATOM 634 N N . GLN A 1 86 ? -14.464 -14.225 -4.347 1 98.03 86 GLN A N 1
ATOM 635 C CA . GLN A 1 86 ? -13.345 -15.118 -4.064 1 98.03 86 GLN A CA 1
ATOM 636 C C . GLN A 1 86 ? -12.903 -15.001 -2.608 1 98.03 86 GLN A C 1
ATOM 638 O O . GLN A 1 86 ? -11.733 -15.223 -2.289 1 98.03 86 GLN A O 1
ATOM 643 N N . GLU A 1 87 ? -13.778 -14.614 -1.732 1 98.36 87 GLU A N 1
ATOM 644 C CA . GLU A 1 87 ? -13.464 -14.474 -0.313 1 98.36 87 GLU A CA 1
ATOM 645 C C . GLU A 1 87 ? -12.969 -15.793 0.275 1 98.36 87 GLU A C 1
ATOM 647 O O . GLU A 1 87 ? -12.032 -15.809 1.076 1 98.36 87 GLU A O 1
ATOM 652 N N . ALA A 1 88 ? -13.581 -16.909 -0.076 1 98.23 88 ALA A N 1
ATOM 653 C CA . ALA A 1 88 ? -13.179 -18.215 0.442 1 98.23 88 ALA A CA 1
ATOM 654 C C . ALA A 1 88 ? -11.725 -18.519 0.093 1 98.23 88 ALA A C 1
ATOM 656 O O . ALA A 1 88 ? -10.989 -19.082 0.907 1 98.23 88 ALA A O 1
ATOM 657 N N . LEU A 1 89 ? -11.351 -18.19 -1.104 1 98.63 89 LEU A N 1
ATOM 658 C CA . LEU A 1 89 ? -9.965 -18.378 -1.519 1 98.63 89 LEU A CA 1
ATOM 659 C C . LEU A 1 89 ? -9.026 -17.513 -0.685 1 98.63 89 LEU A C 1
ATOM 661 O O . LEU A 1 89 ? -7.97 -17.977 -0.249 1 98.63 89 LEU A O 1
ATOM 665 N N . ALA A 1 90 ? -9.429 -16.243 -0.481 1 98.77 90 ALA A N 1
ATOM 666 C CA . ALA A 1 90 ? -8.62 -15.34 0.334 1 98.77 90 ALA A CA 1
ATOM 667 C C . ALA A 1 90 ? -8.371 -15.926 1.72 1 98.77 90 ALA A C 1
ATOM 669 O O . ALA A 1 90 ? -7.243 -15.901 2.219 1 98.77 90 ALA A O 1
ATOM 670 N N . ARG A 1 91 ? -9.412 -16.444 2.298 1 98.45 91 ARG A N 1
ATOM 671 C CA . ARG A 1 91 ? -9.303 -17.025 3.632 1 98.45 91 ARG A CA 1
ATOM 672 C C . ARG A 1 91 ? -8.392 -18.249 3.623 1 98.45 91 ARG A C 1
ATOM 674 O O . ARG A 1 91 ? -7.567 -18.422 4.522 1 98.45 91 ARG A O 1
ATOM 681 N N . ARG A 1 92 ? -8.545 -19.076 2.647 1 98.46 92 ARG A N 1
ATOM 682 C CA . ARG A 1 92 ? -7.739 -20.287 2.53 1 98.46 92 ARG A CA 1
ATOM 683 C C . ARG A 1 92 ? -6.255 -19.95 2.435 1 98.46 92 ARG A C 1
ATOM 685 O O . ARG A 1 92 ? -5.432 -20.54 3.139 1 98.46 92 ARG A O 1
ATOM 692 N N . PHE A 1 93 ? -5.895 -18.99 1.685 1 98.66 93 PHE A N 1
ATOM 693 C CA . PHE A 1 93 ? -4.498 -18.648 1.446 1 98.66 93 PHE A CA 1
ATOM 694 C C . PHE A 1 93 ? -3.929 -17.848 2.612 1 98.66 93 PHE A C 1
ATOM 696 O O . PHE A 1 93 ? -2.713 -17.676 2.718 1 98.66 93 PHE A O 1
ATOM 703 N N . ALA A 1 94 ? -4.815 -17.325 3.462 1 98.06 94 ALA A N 1
ATOM 704 C CA . ALA A 1 94 ? -4.35 -16.597 4.64 1 98.06 94 ALA A CA 1
ATOM 705 C C . ALA A 1 94 ? -4.153 -17.538 5.824 1 98.06 94 ALA A C 1
ATOM 707 O O . ALA A 1 94 ? -3.555 -17.159 6.834 1 98.06 94 ALA A O 1
ATOM 708 N N . ASP A 1 95 ? -4.597 -18.75 5.728 1 97.46 95 ASP A N 1
ATOM 709 C CA . ASP A 1 95 ? -4.644 -19.682 6.85 1 97.46 95 ASP A CA 1
ATOM 710 C C . ASP A 1 95 ? -3.395 -20.56 6.888 1 97.46 95 ASP A C 1
ATOM 712 O O . ASP A 1 95 ? -3.23 -21.45 6.051 1 97.46 95 ASP A O 1
ATOM 716 N N . PRO A 1 96 ? -2.54 -20.388 7.832 1 94.07 96 PRO A N 1
ATOM 717 C CA . PRO A 1 96 ? -1.316 -21.19 7.897 1 94.07 96 PRO A CA 1
ATOM 718 C C . PRO A 1 96 ? -1.593 -22.669 8.159 1 94.07 96 PRO A C 1
ATOM 720 O O . PRO A 1 96 ? -0.715 -23.511 7.954 1 94.07 96 PRO A O 1
ATOM 723 N N . ALA A 1 97 ? -2.771 -22.978 8.548 1 95.24 97 ALA A N 1
ATOM 724 C CA . ALA A 1 97 ? -3.108 -24.357 8.895 1 95.24 97 ALA A CA 1
ATOM 725 C C . ALA A 1 97 ? -3.449 -25.169 7.649 1 95.24 97 ALA A C 1
ATOM 727 O O . ALA A 1 97 ? -3.513 -26.399 7.701 1 95.24 97 ALA A O 1
ATOM 728 N N . VAL A 1 98 ? -3.697 -24.525 6.59 1 95.97 98 VAL A N 1
ATOM 729 C CA . VAL A 1 98 ? -4.031 -25.219 5.351 1 95.97 98 VAL A CA 1
ATOM 730 C C . VAL A 1 98 ? -2.753 -25.693 4.663 1 95.97 98 VAL A C 1
ATOM 732 O O . VAL A 1 98 ? -1.928 -24.878 4.243 1 95.97 98 VAL A O 1
ATOM 735 N N . PRO A 1 99 ? -2.514 -26.933 4.527 1 91.49 99 PRO A N 1
ATOM 736 C CA . PRO A 1 99 ? -1.251 -27.426 3.971 1 91.49 99 PRO A CA 1
ATOM 737 C C . PRO A 1 99 ? -1.124 -27.164 2.472 1 91.49 99 PRO A C 1
ATOM 739 O O . PRO A 1 99 ? -0.063 -26.747 2.002 1 91.49 99 PRO A O 1
ATOM 742 N N . ASP A 1 100 ? -2.204 -27.508 1.738 1 95.17 100 ASP A N 1
ATOM 743 C CA . ASP A 1 100 ? -2.225 -27.228 0.306 1 95.17 100 ASP A CA 1
ATOM 744 C C . ASP A 1 100 ? -3.266 -26.162 -0.03 1 95.17 100 ASP A C 1
ATOM 746 O O . ASP A 1 100 ? -4.431 -26.481 -0.276 1 95.17 100 ASP A O 1
ATOM 750 N N . LYS A 1 101 ? -2.831 -25.023 -0.166 1 97.24 101 LYS A N 1
ATOM 751 C CA . LYS A 1 101 ? -3.716 -23.883 -0.388 1 97.24 101 LYS A CA 1
ATOM 752 C C . LYS A 1 101 ? -4.228 -23.857 -1.825 1 97.24 101 LYS A C 1
ATOM 754 O O . LYS A 1 101 ? -5.214 -23.18 -2.126 1 97.24 101 LYS A O 1
ATOM 759 N N . PHE A 1 102 ? -3.612 -24.566 -2.678 1 97.95 102 PHE A N 1
ATOM 760 C CA . PHE A 1 102 ? -3.952 -24.523 -4.095 1 97.95 102 PHE A CA 1
ATOM 761 C C . PHE A 1 102 ? -4.944 -25.625 -4.447 1 97.95 102 PHE A C 1
ATOM 763 O O . PHE A 1 102 ? -5.456 -25.671 -5.568 1 97.95 102 PHE A O 1
ATOM 770 N N . GLU A 1 103 ? -5.176 -26.464 -3.495 1 96.18 103 GLU A N 1
ATOM 771 C CA . GLU A 1 103 ? -6.117 -27.547 -3.767 1 96.18 103 GLU A CA 1
ATOM 772 C C . GLU A 1 103 ? -7.477 -27.002 -4.195 1 96.18 103 GLU A C 1
ATOM 774 O O . GLU A 1 103 ? -8.095 -26.22 -3.468 1 96.18 103 GLU A O 1
ATOM 779 N N . GLY A 1 104 ? -7.904 -27.359 -5.397 1 94.56 104 GLY A N 1
ATOM 780 C CA . GLY A 1 104 ? -9.217 -26.959 -5.876 1 94.56 104 GLY A CA 1
ATOM 781 C C . GLY A 1 104 ? -9.232 -25.573 -6.491 1 94.56 104 GLY A C 1
ATOM 782 O O . GLY A 1 104 ? -10.248 -25.143 -7.041 1 94.56 104 GLY A O 1
ATOM 783 N N . ALA A 1 105 ? -8.177 -24.874 -6.353 1 96.79 105 ALA A N 1
ATOM 784 C CA . ALA A 1 105 ? -8.113 -23.548 -6.961 1 96.79 105 ALA A CA 1
ATOM 785 C C . ALA A 1 105 ? -7.895 -23.644 -8.468 1 96.79 105 ALA A C 1
ATOM 787 O O . ALA A 1 105 ? -7.094 -24.457 -8.935 1 96.79 105 ALA A O 1
ATOM 788 N N . GLU A 1 106 ? -8.705 -22.926 -9.205 1 96.81 106 GLU A N 1
ATOM 789 C CA . GLU A 1 106 ? -8.443 -22.809 -10.637 1 96.81 106 GLU A CA 1
ATOM 790 C C . GLU A 1 106 ? -7.268 -21.874 -10.908 1 96.81 106 GLU A C 1
ATOM 792 O O . GLU A 1 106 ? -7.235 -20.748 -10.408 1 96.81 106 GLU A O 1
ATOM 797 N N . LEU A 1 107 ? -6.311 -22.38 -11.717 1 96.72 107 LEU A N 1
ATOM 798 C CA . LEU A 1 107 ? -5.078 -21.635 -11.944 1 96.72 107 LEU A CA 1
ATOM 799 C C . LEU A 1 107 ? -4.853 -21.397 -13.433 1 96.72 107 LEU A C 1
ATOM 801 O O . LEU A 1 107 ? -5.3 -22.188 -14.267 1 96.72 107 LEU A O 1
ATOM 805 N N . HIS A 1 108 ? -4.192 -20.286 -13.691 1 93.39 108 HIS A N 1
ATOM 806 C CA . HIS A 1 108 ? -3.547 -20.069 -14.981 1 93.39 108 HIS A CA 1
ATOM 807 C C . HIS A 1 108 ? -2.052 -20.359 -14.906 1 93.39 108 HIS A C 1
ATOM 809 O O . HIS A 1 108 ? -1.401 -20.033 -13.911 1 93.39 108 HIS A O 1
ATOM 815 N N . GLU A 1 109 ? -1.529 -20.97 -15.895 1 87.76 109 GLU A N 1
ATOM 816 C CA . GLU A 1 109 ? -0.079 -21.051 -16.047 1 87.76 109 GLU A CA 1
ATOM 817 C C . GLU A 1 109 ? 0.449 -19.917 -16.921 1 87.76 109 GLU A C 1
ATOM 819 O O . GLU A 1 109 ? -0.046 -19.698 -18.028 1 87.76 109 GLU A O 1
ATOM 824 N N . VAL A 1 110 ? 1.323 -19.201 -16.423 1 92.91 110 VAL A N 1
ATOM 825 C CA . VAL A 1 110 ? 1.91 -18.097 -17.176 1 92.91 110 VAL A CA 1
ATOM 826 C C . VAL A 1 110 ? 3.249 -18.53 -17.768 1 92.91 110 VAL A C 1
ATOM 828 O O . VAL A 1 110 ? 3.815 -19.547 -17.361 1 92.91 110 VAL A O 1
ATOM 831 N N . PRO A 1 111 ? 3.759 -17.821 -18.757 1 92.18 111 PRO A N 1
ATOM 832 C CA . PRO A 1 111 ? 4.976 -18.237 -19.457 1 92.18 111 PRO A CA 1
ATOM 833 C C . PRO A 1 111 ? 6.167 -18.413 -18.518 1 92.18 111 PRO A C 1
ATOM 835 O O . PRO A 1 111 ? 7.054 -19.228 -18.786 1 92.18 111 PRO A O 1
ATOM 838 N N . GLU A 1 112 ? 6.235 -17.785 -17.377 1 94.83 112 GLU A N 1
ATOM 839 C CA . GLU A 1 112 ? 7.363 -17.815 -16.45 1 94.83 112 GLU A CA 1
ATOM 840 C C . GLU A 1 112 ? 7.295 -19.036 -15.538 1 94.83 112 GLU A C 1
ATOM 842 O O . GLU A 1 112 ? 8.185 -19.251 -14.712 1 94.83 112 GLU A O 1
ATOM 847 N N . GLY A 1 113 ? 6.216 -19.804 -15.664 1 95.12 113 GLY A N 1
ATOM 848 C CA . GLY A 1 113 ? 6.15 -21.09 -14.988 1 95.12 113 GLY A CA 1
ATOM 849 C C . GLY A 1 113 ? 5.646 -20.989 -13.561 1 95.12 113 GLY A C 1
ATOM 850 O O . GLY A 1 113 ? 5.862 -21.897 -12.755 1 95.12 113 GLY A O 1
ATOM 851 N N . VAL A 1 114 ? 5.039 -19.864 -13.212 1 97.58 114 VAL A N 1
ATOM 852 C CA . VAL A 1 114 ? 4.469 -19.673 -11.882 1 97.58 114 VAL A CA 1
ATOM 853 C C . VAL A 1 114 ? 2.947 -19.608 -11.977 1 97.58 114 VAL A C 1
ATOM 855 O O . VAL A 1 114 ? 2.399 -19.23 -13.015 1 97.58 114 VAL A O 1
ATOM 858 N N . PRO A 1 115 ? 2.26 -20.006 -10.928 1 97.47 115 PRO A N 1
ATOM 859 C CA . PRO A 1 115 ? 0.797 -20.046 -10.983 1 97.47 115 PRO A CA 1
ATOM 860 C C . PRO A 1 115 ? 0.161 -18.67 -10.796 1 97.47 115 PRO A C 1
ATOM 862 O O . PRO A 1 115 ? 0.707 -17.826 -10.081 1 97.47 115 PRO A O 1
ATOM 865 N N . ALA A 1 116 ? -0.95 -18.488 -11.421 1 97.48 116 ALA A N 1
ATOM 866 C CA . ALA A 1 116 ? -1.818 -17.332 -11.216 1 97.48 116 ALA A CA 1
ATOM 867 C C . ALA A 1 116 ? -3.255 -17.767 -10.938 1 97.48 116 ALA A C 1
ATOM 869 O O . ALA A 1 116 ? -3.752 -18.716 -11.549 1 97.48 116 ALA A O 1
ATOM 870 N N . ILE A 1 117 ? -3.932 -17.121 -10.096 1 97.95 117 ILE A N 1
ATOM 871 C CA . ILE A 1 117 ? -5.298 -17.477 -9.727 1 97.95 117 ILE A CA 1
ATOM 872 C C . ILE A 1 117 ? -6.252 -17.105 -10.86 1 97.95 117 ILE A C 1
ATOM 874 O O . ILE A 1 117 ? -6.229 -15.975 -11.354 1 97.95 117 ILE A O 1
ATOM 878 N N . ALA A 1 118 ? -7.07 -17.971 -11.229 1 96.76 118 ALA A N 1
ATOM 879 C CA . ALA A 1 118 ? -8.082 -17.691 -12.244 1 96.76 118 ALA A CA 1
ATOM 880 C C . ALA A 1 118 ? -9.236 -16.882 -11.659 1 96.76 118 ALA A C 1
ATOM 882 O O . ALA A 1 118 ? -9.591 -17.051 -10.49 1 96.76 118 ALA A O 1
ATOM 883 N N . GLY A 1 119 ? -9.779 -16.007 -12.502 1 96.13 119 GLY A N 1
ATOM 884 C CA . GLY A 1 119 ? -10.952 -15.255 -12.085 1 96.13 119 GLY A CA 1
ATOM 885 C C . GLY A 1 119 ? -10.61 -13.984 -11.331 1 96.13 119 GLY A C 1
ATOM 886 O O . GLY A 1 119 ? -11.503 -13.239 -10.923 1 96.13 119 GLY A O 1
ATOM 887 N N . ALA A 1 120 ? -9.329 -13.714 -11.16 1 97.25 120 ALA A N 1
ATOM 888 C CA . ALA A 1 120 ? -8.889 -12.491 -10.495 1 97.25 120 ALA A CA 1
ATOM 889 C C . ALA A 1 120 ? -9.221 -11.26 -11.334 1 97.25 120 ALA A C 1
ATOM 891 O O . ALA A 1 120 ? -9.213 -11.321 -12.566 1 97.25 120 ALA A O 1
ATOM 892 N N . VAL A 1 121 ? -9.479 -10.154 -10.673 1 97.14 121 VAL A N 1
ATOM 893 C CA . VAL A 1 121 ? -9.819 -8.914 -11.363 1 97.14 121 VAL A CA 1
ATOM 894 C C . VAL A 1 121 ? -8.609 -8.409 -12.146 1 97.14 121 VAL A C 1
ATOM 896 O O . VAL A 1 121 ? -8.758 -7.8 -13.208 1 97.14 121 VAL A O 1
ATOM 899 N N . ALA A 1 122 ? -7.45 -8.62 -11.633 1 96.76 122 ALA A N 1
ATOM 900 C CA . ALA A 1 122 ? -6.173 -8.287 -12.259 1 96.76 122 ALA A CA 1
ATOM 901 C C . ALA A 1 122 ? -5.101 -9.312 -11.898 1 96.76 122 ALA A C 1
ATOM 903 O O . ALA A 1 122 ? -5.055 -9.799 -10.766 1 96.76 122 ALA A O 1
ATOM 904 N N . THR A 1 123 ? -4.279 -9.628 -12.849 1 96.75 123 THR A N 1
ATOM 905 C CA . THR A 1 123 ? -3.128 -10.499 -12.636 1 96.75 123 THR A CA 1
ATOM 906 C C . THR A 1 123 ? -1.853 -9.85 -13.166 1 96.75 123 THR A C 1
ATOM 908 O O . THR A 1 123 ? -1.824 -9.359 -14.297 1 96.75 123 THR A O 1
ATOM 911 N N . LEU A 1 124 ? -0.876 -9.855 -12.344 1 96.98 124 LEU A N 1
ATOM 912 C CA . LEU A 1 124 ? 0.451 -9.385 -12.724 1 96.98 124 LEU A CA 1
ATOM 913 C C . LEU A 1 124 ? 1.47 -10.518 -12.658 1 96.98 124 LEU A C 1
ATOM 915 O O . LEU A 1 124 ? 1.517 -11.258 -11.673 1 96.98 124 LEU A O 1
ATOM 919 N N . VAL A 1 125 ? 2.218 -10.655 -13.671 1 97.37 125 VAL A N 1
ATOM 920 C CA . VAL A 1 125 ? 3.402 -11.507 -13.656 1 97.37 125 VAL A CA 1
ATOM 921 C C . VAL A 1 125 ? 4.652 -10.651 -13.462 1 97.37 125 VAL A C 1
ATOM 923 O O . VAL A 1 125 ? 4.89 -9.708 -14.221 1 97.37 125 VAL A O 1
ATOM 926 N N . CYS A 1 126 ? 5.407 -11.049 -12.483 1 98.04 126 CYS A N 1
ATOM 927 C CA . CYS A 1 126 ? 6.489 -10.155 -12.086 1 98.04 126 CYS A CA 1
ATOM 928 C C . CYS A 1 126 ? 7.813 -10.906 -12.003 1 98.04 126 CYS A C 1
ATOM 930 O O . CYS A 1 126 ? 7.849 -12.066 -11.588 1 98.04 126 CYS A O 1
ATOM 932 N N . ALA A 1 127 ? 8.838 -10.176 -12.355 1 98.41 127 ALA A N 1
ATOM 933 C CA . ALA A 1 127 ? 10.181 -10.575 -11.94 1 98.41 127 ALA A CA 1
ATOM 934 C C . ALA A 1 127 ? 10.489 -10.079 -10.53 1 98.41 127 ALA A C 1
ATOM 936 O O . ALA A 1 127 ? 10.152 -8.947 -10.176 1 98.41 127 ALA A O 1
ATOM 937 N N . ASN A 1 128 ? 11.023 -10.952 -9.752 1 98.65 128 ASN A N 1
ATOM 938 C CA . ASN A 1 128 ? 11.537 -10.516 -8.458 1 98.65 128 ASN A CA 1
ATOM 939 C C . ASN A 1 128 ? 12.733 -9.581 -8.616 1 98.65 128 ASN A C 1
ATOM 941 O O . ASN A 1 128 ? 13.861 -10.037 -8.808 1 98.65 128 ASN A O 1
ATOM 945 N N . ASP A 1 129 ? 12.557 -8.345 -8.509 1 97.98 129 ASP A N 1
ATOM 946 C CA . ASP A 1 129 ? 13.499 -7.33 -8.967 1 97.98 129 ASP A CA 1
ATOM 947 C C . ASP A 1 129 ? 14.47 -6.939 -7.854 1 97.98 129 ASP A C 1
ATOM 949 O O . ASP A 1 129 ? 15.687 -6.955 -8.051 1 97.98 129 ASP A O 1
ATOM 953 N N . GLN A 1 130 ? 13.969 -6.463 -6.729 1 97.32 130 GLN A N 1
ATOM 954 C CA . GLN A 1 130 ? 14.727 -6.018 -5.565 1 97.32 130 GLN A CA 1
ATOM 955 C C . GLN A 1 130 ? 14.011 -6.384 -4.268 1 97.32 130 GLN A C 1
ATOM 957 O O . GLN A 1 130 ? 12.816 -6.685 -4.277 1 97.32 130 GLN A O 1
ATOM 962 N N . GLN A 1 131 ? 14.788 -6.41 -3.258 1 98.35 131 GLN A N 1
ATOM 963 C CA . GLN A 1 131 ? 14.257 -6.637 -1.918 1 98.35 131 GLN A CA 1
ATOM 964 C C . GLN A 1 131 ? 14.958 -5.751 -0.891 1 98.35 131 GLN A C 1
ATOM 966 O O . GLN A 1 131 ? 16.125 -5.393 -1.066 1 98.35 131 GLN A O 1
ATOM 971 N N . SER A 1 132 ? 14.253 -5.403 0.101 1 97.73 132 SER A N 1
ATOM 972 C CA . SER A 1 132 ? 14.82 -4.569 1.155 1 97.73 132 SER A CA 1
ATOM 973 C C . SER A 1 132 ? 14.186 -4.88 2.507 1 97.73 132 SER A C 1
ATOM 975 O O . SER A 1 132 ? 12.961 -4.952 2.622 1 97.73 132 SER A O 1
ATOM 977 N N . PRO A 1 133 ? 15.027 -5.057 3.549 1 97.32 133 PRO A N 1
ATOM 978 C CA . PRO A 1 133 ? 14.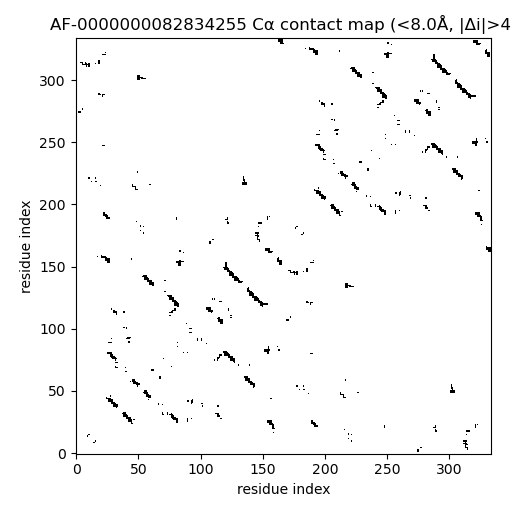443 -5.185 4.887 1 97.32 133 PRO A CA 1
ATOM 979 C C . PRO A 1 133 ? 13.759 -3.903 5.357 1 97.32 133 PRO A C 1
ATOM 981 O O . PRO A 1 133 ? 14.234 -2.803 5.064 1 97.32 133 PRO A O 1
ATOM 984 N N . ALA A 1 134 ? 12.701 -4.002 6.073 1 96.93 134 ALA A N 1
ATOM 985 C CA . ALA A 1 134 ? 11.968 -2.882 6.656 1 96.93 134 ALA A CA 1
ATOM 986 C C . ALA A 1 134 ? 11.241 -3.305 7.929 1 96.93 134 ALA A C 1
ATOM 988 O O . ALA A 1 134 ? 10.125 -3.826 7.871 1 96.93 134 ALA A O 1
ATOM 989 N N . GLY A 1 135 ? 11.85 -3.006 9.064 1 97.16 135 GLY A N 1
ATOM 990 C CA . GLY A 1 135 ? 11.286 -3.482 10.317 1 97.16 135 GLY A CA 1
ATOM 991 C C . GLY A 1 135 ? 11.255 -4.995 10.421 1 97.16 135 GLY A C 1
ATOM 992 O O . GLY A 1 135 ? 12.281 -5.656 10.248 1 97.16 135 GLY A O 1
ATOM 993 N N . ASP A 1 136 ? 10.059 -5.457 10.656 1 97.61 136 ASP A N 1
ATOM 994 C CA . ASP A 1 136 ? 9.899 -6.9 10.805 1 97.61 136 ASP A CA 1
ATOM 995 C C . ASP A 1 136 ? 9.388 -7.532 9.512 1 97.61 136 ASP A C 1
ATOM 997 O O . ASP A 1 136 ? 8.85 -8.641 9.528 1 97.61 136 ASP A O 1
ATOM 1001 N N . HIS A 1 137 ? 9.568 -6.863 8.406 1 98.28 137 HIS A N 1
ATOM 1002 C CA . HIS A 1 137 ? 9.142 -7.37 7.107 1 98.28 137 HIS A CA 1
ATOM 1003 C C . HIS A 1 137 ? 10.277 -7.304 6.09 1 98.28 137 HIS A C 1
ATOM 1005 O O . HIS A 1 137 ? 11.27 -6.606 6.307 1 98.28 137 HIS A O 1
ATOM 1011 N N . LEU A 1 138 ? 10.126 -8.068 5.066 1 98.58 138 LEU A N 1
ATOM 1012 C CA . LEU A 1 138 ? 10.867 -7.931 3.817 1 98.58 138 LEU A CA 1
ATOM 1013 C C . LEU A 1 138 ? 10.014 -7.253 2.751 1 98.58 138 LEU A C 1
ATOM 1015 O O . LEU A 1 138 ? 8.888 -7.679 2.487 1 98.58 138 LEU A O 1
ATOM 1019 N N . LEU A 1 139 ? 10.481 -6.145 2.188 1 98.6 139 LEU A N 1
ATOM 1020 C CA . LEU A 1 139 ? 9.852 -5.526 1.026 1 98.6 139 LEU A CA 1
ATOM 1021 C C . LEU A 1 139 ? 10.294 -6.213 -0.262 1 98.6 139 LEU A C 1
ATOM 1023 O O . LEU A 1 139 ? 11.489 -6.421 -0.481 1 98.6 139 LEU A O 1
ATOM 1027 N N . LEU A 1 140 ? 9.362 -6.585 -1.058 1 98.83 140 LEU A N 1
ATOM 1028 C CA . LEU A 1 140 ? 9.633 -7.214 -2.346 1 98.83 140 LEU A CA 1
ATOM 1029 C C . LEU A 1 140 ? 9.166 -6.325 -3.494 1 98.83 140 LEU A C 1
ATOM 1031 O O . LEU A 1 140 ? 8.007 -5.906 -3.528 1 98.83 140 LEU A O 1
ATOM 1035 N N . PHE A 1 141 ? 10.074 -6.011 -4.37 1 98.75 141 PHE A N 1
ATOM 1036 C CA . PHE A 1 141 ? 9.798 -5.229 -5.569 1 98.75 141 PHE A CA 1
ATOM 1037 C C . PHE A 1 141 ? 9.663 -6.136 -6.787 1 98.75 141 PHE A C 1
ATOM 1039 O O . PHE A 1 141 ? 10.557 -6.933 -7.076 1 98.75 141 PHE A O 1
ATOM 1046 N N . GLY A 1 142 ? 8.547 -6.013 -7.412 1 98.72 142 GLY A N 1
ATOM 1047 C CA . GLY A 1 142 ? 8.316 -6.78 -8.626 1 98.72 142 GLY A CA 1
ATOM 1048 C C . GLY A 1 142 ? 8.306 -5.925 -9.879 1 98.72 142 GLY A C 1
ATOM 1049 O O . GLY A 1 142 ? 7.556 -4.951 -9.967 1 98.72 142 GLY A O 1
ATOM 1050 N N . ARG A 1 143 ? 9.123 -6.278 -10.819 1 98.14 143 ARG A N 1
ATOM 1051 C CA . ARG A 1 143 ? 9.009 -5.683 -12.147 1 98.14 143 ARG A CA 1
ATOM 1052 C C . ARG A 1 143 ? 7.943 -6.392 -12.975 1 98.14 143 ARG A C 1
ATOM 1054 O O . ARG A 1 143 ? 8.05 -7.592 -13.237 1 98.14 143 ARG A O 1
ATOM 1061 N N . VAL A 1 144 ? 6.996 -5.665 -13.442 1 97.33 144 VAL A N 1
ATOM 1062 C CA . VAL A 1 144 ? 5.867 -6.256 -14.154 1 97.33 144 VAL A CA 1
ATOM 1063 C C . VAL A 1 144 ? 6.3 -6.664 -15.561 1 97.33 144 VAL A C 1
ATOM 1065 O O . VAL A 1 144 ? 6.865 -5.856 -16.302 1 97.33 144 VAL A O 1
ATOM 1068 N N . LEU A 1 145 ? 5.992 -7.889 -15.832 1 95.9 145 LEU A N 1
ATOM 1069 C CA . LEU A 1 145 ? 6.343 -8.428 -17.141 1 95.9 145 LEU A CA 1
ATOM 1070 C C . LEU A 1 145 ? 5.103 -8.581 -18.016 1 95.9 145 LEU A C 1
ATOM 1072 O O . LEU A 1 145 ? 5.174 -8.414 -19.235 1 95.9 145 LEU A O 1
ATOM 1076 N N . ARG A 1 146 ? 3.998 -8.98 -17.291 1 94.31 146 ARG A N 1
ATOM 1077 C CA . ARG A 1 146 ? 2.723 -9.217 -17.96 1 94.31 146 ARG A CA 1
ATOM 1078 C C . ARG A 1 146 ? 1.553 -8.832 -17.06 1 94.31 146 ARG A C 1
ATOM 1080 O O . ARG A 1 146 ? 1.669 -8.868 -15.833 1 94.31 146 ARG A O 1
ATOM 1087 N N . VAL A 1 147 ? 0.501 -8.521 -17.803 1 95.12 147 VAL A N 1
ATOM 1088 C CA . VAL A 1 147 ? -0.716 -8.252 -17.044 1 95.12 147 VAL A CA 1
ATOM 1089 C C . VAL A 1 147 ? -1.915 -8.883 -17.748 1 95.12 147 VAL A C 1
ATOM 1091 O O . VAL A 1 147 ? -1.88 -9.116 -18.959 1 95.12 147 VAL A O 1
ATOM 1094 N N . ALA A 1 148 ? -2.906 -9.142 -16.931 1 92.57 148 ALA A N 1
ATOM 1095 C CA . ALA A 1 148 ? -4.24 -9.524 -17.387 1 92.57 148 ALA A CA 1
ATOM 1096 C C . ALA A 1 148 ? -5.317 -8.97 -16.458 1 92.57 148 ALA A C 1
ATOM 1098 O O . ALA A 1 148 ? -5.048 -8.677 -15.291 1 92.57 148 ALA A O 1
ATOM 1099 N N . SER A 1 149 ? -6.457 -8.811 -17.017 1 92.51 149 SER A N 1
ATOM 1100 C CA . SER A 1 149 ? -7.541 -8.309 -16.179 1 92.51 149 SER A CA 1
ATOM 1101 C C . SER A 1 149 ? -8.885 -8.888 -16.61 1 92.51 149 SER A C 1
ATOM 1103 O O . SER A 1 149 ? -9.056 -9.282 -17.766 1 92.51 149 SER A O 1
ATOM 1105 N N . LEU A 1 150 ? -9.707 -8.994 -15.713 1 92.4 150 LEU A N 1
ATOM 1106 C CA . LEU A 1 150 ? -11.108 -9.362 -15.883 1 92.4 150 LEU A CA 1
ATOM 1107 C C . LEU A 1 150 ? -12.024 -8.328 -15.235 1 92.4 150 LEU A C 1
ATOM 1109 O O . LEU A 1 150 ? -11.742 -7.845 -14.136 1 92.4 150 LEU A O 1
ATOM 1113 N N . GLU A 1 151 ? -13.057 -7.986 -15.959 1 91.67 151 GLU A N 1
ATOM 1114 C CA . GLU A 1 151 ? -14.016 -7.053 -15.376 1 91.67 151 GLU A CA 1
ATOM 1115 C C . GLU A 1 151 ? -14.805 -7.708 -14.245 1 91.67 151 GLU A C 1
ATOM 1117 O O . GLU A 1 151 ? -15.571 -8.645 -14.477 1 91.67 151 GLU A O 1
ATOM 1122 N N . ALA A 1 152 ? -14.601 -7.29 -13.057 1 94.57 152 ALA A N 1
ATOM 1123 C CA . ALA A 1 152 ? -15.307 -7.741 -11.861 1 94.57 152 ALA A CA 1
ATOM 1124 C C . ALA A 1 152 ? -15.092 -6.774 -10.7 1 94.57 152 ALA A C 1
ATOM 1126 O O . ALA A 1 152 ? -14.209 -5.914 -10.755 1 94.57 152 ALA A O 1
ATOM 1127 N N . THR A 1 153 ? -15.961 -6.882 -9.715 1 96.02 153 THR A N 1
ATOM 1128 C CA . THR A 1 153 ? -15.803 -6.078 -8.508 1 96.02 153 THR A CA 1
ATOM 1129 C C . THR A 1 153 ? -14.738 -6.677 -7.595 1 96.02 153 THR A C 1
ATOM 1131 O O . THR A 1 153 ? -14.762 -7.876 -7.307 1 96.02 153 THR A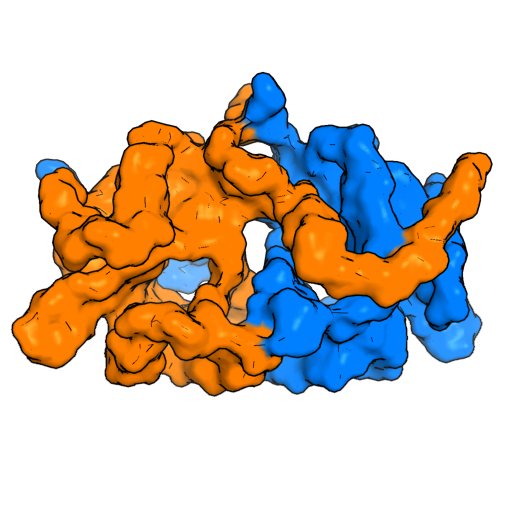 O 1
ATOM 1134 N N . PRO A 1 154 ? -13.844 -5.849 -7.174 1 98.1 154 PRO A N 1
ATOM 1135 C CA . PRO A 1 154 ? -12.77 -6.399 -6.344 1 98.1 154 PRO A CA 1
ATOM 1136 C C . PRO A 1 154 ? -13.222 -6.699 -4.916 1 98.1 154 PRO A C 1
ATOM 1138 O O . PRO A 1 154 ? -14.173 -6.086 -4.425 1 98.1 154 PRO A O 1
ATOM 1141 N N . LEU A 1 155 ? -12.61 -7.616 -4.3 1 98.43 155 LEU A N 1
ATOM 1142 C CA . LEU A 1 155 ? -12.705 -7.863 -2.865 1 98.43 155 LEU A CA 1
ATOM 1143 C C . LEU A 1 155 ? -11.945 -6.799 -2.08 1 98.43 155 LEU A C 1
ATOM 1145 O O . LEU A 1 155 ? -10.841 -6.408 -2.465 1 98.43 155 LEU A O 1
ATOM 1149 N N . VAL A 1 156 ? -12.553 -6.328 -1.004 1 98.64 156 VAL A N 1
ATOM 1150 C CA . VAL A 1 156 ? -11.934 -5.297 -0.178 1 98.64 156 VAL A CA 1
ATOM 1151 C C . VAL A 1 156 ? -11.772 -5.808 1.251 1 98.64 156 VAL A C 1
ATOM 1153 O O . VAL A 1 156 ? -12.569 -6.624 1.72 1 98.64 156 VAL A O 1
ATOM 1156 N N . PHE A 1 157 ? -10.72 -5.408 1.922 1 98.44 157 PHE A N 1
ATOM 1157 C CA . PHE A 1 157 ? -10.457 -5.683 3.329 1 98.44 157 PHE A CA 1
ATOM 1158 C C . PHE A 1 157 ? -10.426 -4.391 4.137 1 98.44 157 PHE A C 1
ATOM 1160 O O . PHE A 1 157 ? -9.729 -3.442 3.773 1 98.44 157 PHE A O 1
ATOM 1167 N N . HIS A 1 158 ? -11.15 -4.311 5.215 1 98.03 158 HIS A N 1
ATOM 1168 C CA . HIS A 1 158 ? -11.275 -3.122 6.051 1 98.03 158 HIS A CA 1
ATOM 1169 C C . HIS A 1 158 ? -11.651 -3.492 7.481 1 98.03 158 HIS A C 1
ATOM 1171 O O . HIS A 1 158 ? -12.603 -4.245 7.703 1 98.03 158 HIS A O 1
ATOM 1177 N N . ALA A 1 159 ? -10.832 -3.006 8.397 1 96.12 159 ALA A N 1
ATOM 1178 C CA . ALA A 1 159 ? -11.117 -3.173 9.82 1 96.12 159 ALA A CA 1
ATOM 1179 C C . ALA A 1 159 ? -11.274 -4.648 10.178 1 96.12 159 ALA A C 1
ATOM 1181 O O . ALA A 1 159 ? -12.205 -5.023 10.895 1 96.12 159 ALA A O 1
ATOM 1182 N N . GLY A 1 160 ? -10.499 -5.464 9.585 1 95.8 160 GLY A N 1
ATOM 1183 C CA . GLY A 1 160 ? -10.439 -6.876 9.927 1 95.8 160 GLY A CA 1
ATOM 1184 C C . GLY A 1 160 ? -11.506 -7.703 9.237 1 95.8 160 GLY A C 1
ATOM 1185 O O . GLY A 1 160 ? -11.735 -8.859 9.6 1 95.8 160 GLY A O 1
ATOM 1186 N N . ARG A 1 161 ? -12.136 -7.059 8.223 1 96.14 161 ARG A N 1
ATOM 1187 C CA . ARG A 1 161 ? -13.232 -7.765 7.568 1 96.14 161 ARG A CA 1
ATOM 1188 C C . ARG A 1 161 ? -13.15 -7.619 6.052 1 96.14 161 ARG A C 1
ATOM 1190 O O . ARG A 1 161 ? -12.682 -6.597 5.547 1 96.14 161 ARG A O 1
ATOM 1197 N N . PHE A 1 162 ? -13.659 -8.711 5.42 1 97.73 162 PHE A N 1
ATOM 1198 C CA . PHE A 1 162 ? -13.86 -8.612 3.979 1 97.73 162 PHE A CA 1
ATOM 1199 C C . PHE A 1 162 ? -15.154 -7.871 3.664 1 97.73 162 PHE A C 1
ATOM 1201 O O . PHE A 1 162 ? -16.16 -8.044 4.356 1 97.73 162 PHE A O 1
ATOM 1208 N N . THR A 1 163 ? -15.071 -7.045 2.688 1 96.52 163 THR A N 1
ATOM 1209 C CA . THR A 1 163 ? -16.235 -6.293 2.233 1 96.52 163 THR A CA 1
ATOM 1210 C C . THR A 1 163 ? -16.129 -5.98 0.743 1 96.52 163 THR A C 1
ATOM 1212 O O . THR A 1 163 ? -15.319 -6.581 0.034 1 96.52 163 THR A O 1
ATOM 1215 N N . ALA A 1 164 ? -17.03 -5.175 0.217 1 94.8 164 ALA A N 1
ATOM 1216 C CA . ALA A 1 164 ? -17.061 -4.826 -1.201 1 94.8 164 ALA A CA 1
ATOM 1217 C C . ALA A 1 164 ? -17.298 -3.33 -1.392 1 94.8 164 ALA A C 1
ATOM 1219 O O . ALA A 1 164 ? -17.527 -2.603 -0.423 1 94.8 164 ALA A O 1
ATOM 1220 N N . LEU A 1 165 ? -17.101 -2.896 -2.572 1 95.26 165 LEU A N 1
ATOM 1221 C CA . LEU A 1 165 ? -17.337 -1.5 -2.922 1 95.26 165 LEU A CA 1
ATOM 1222 C C . LEU A 1 165 ? -18.817 -1.25 -3.192 1 95.26 165 LEU A C 1
ATOM 1224 O O . LEU A 1 165 ? -19.541 -2.162 -3.597 1 95.26 165 LEU A O 1
ATOM 1228 N N . THR A 1 166 ? -19.15 0.03 -2.844 1 83.98 166 THR A N 1
ATOM 1229 C CA . THR A 1 166 ? -20.469 0.463 -3.29 1 83.98 166 THR A CA 1
ATOM 1230 C C . THR A 1 166 ? -20.456 0.789 -4.781 1 83.98 166 THR A C 1
ATOM 1232 O O . THR A 1 166 ? -19.606 1.551 -5.248 1 83.98 166 THR A O 1
ATOM 1235 N N . LEU A 1 167 ? -20.837 -0.011 -5.669 1 65.29 167 LEU A N 1
ATOM 1236 C CA . LEU A 1 167 ? -20.849 0.268 -7.101 1 65.29 167 LEU A CA 1
ATOM 1237 C C . LEU A 1 167 ? -21.883 1.338 -7.437 1 65.29 167 LEU A C 1
ATOM 1239 O O . LEU A 1 167 ? -22.931 1.418 -6.793 1 65.29 167 LEU A O 1
ATOM 1243 N N . MET B 1 1 ? -11.58 -22.596 -20.186 1 34.1 1 MET B N 1
ATOM 1244 C CA . MET B 1 1 ? -11.402 -21.237 -19.681 1 34.1 1 MET B CA 1
ATOM 1245 C C . MET B 1 1 ? -10.345 -20.491 -20.488 1 34.1 1 MET B C 1
ATOM 1247 O O . MET B 1 1 ? -9.291 -21.047 -20.802 1 34.1 1 MET B O 1
ATOM 1251 N N . ALA B 1 2 ? -10.679 -19.529 -21.274 1 42.16 2 ALA B N 1
ATOM 1252 C CA . ALA B 1 2 ? -9.847 -18.923 -22.31 1 42.16 2 ALA B CA 1
ATOM 1253 C C . ALA B 1 2 ? -8.489 -18.508 -21.751 1 42.16 2 ALA B C 1
ATOM 1255 O O . ALA B 1 2 ? -8.383 -18.122 -20.584 1 42.16 2 ALA B O 1
ATOM 1256 N N . ALA B 1 3 ? -7.414 -19.068 -22.226 1 48.76 3 ALA B N 1
ATOM 1257 C CA . ALA B 1 3 ? -6.013 -18.733 -21.986 1 48.76 3 ALA B CA 1
ATOM 1258 C C . ALA B 1 3 ? -5.823 -17.224 -21.861 1 48.76 3 ALA B C 1
ATOM 1260 O O . ALA B 1 3 ? -6.31 -16.46 -22.698 1 48.76 3 ALA B O 1
ATOM 1261 N N . LEU B 1 4 ? -5.9 -16.583 -20.663 1 54.38 4 LEU B N 1
ATOM 1262 C CA . LEU B 1 4 ? -5.571 -15.165 -20.564 1 54.38 4 LEU B CA 1
ATOM 1263 C C . LEU B 1 4 ? -4.399 -14.814 -21.474 1 54.38 4 LEU B C 1
ATOM 1265 O O . LEU B 1 4 ? -3.452 -15.593 -21.602 1 54.38 4 LEU B O 1
ATOM 1269 N N . ASP B 1 5 ? -4.779 -14.256 -22.534 1 55.84 5 ASP B N 1
ATOM 1270 C CA . ASP B 1 5 ? -3.714 -13.763 -23.403 1 55.84 5 ASP B CA 1
ATOM 1271 C C . ASP B 1 5 ? -2.625 -13.063 -22.593 1 55.84 5 ASP B C 1
ATOM 1273 O O . ASP B 1 5 ? -2.751 -11.882 -22.264 1 55.84 5 ASP B O 1
ATOM 1277 N N . TRP B 1 6 ? -1.865 -13.836 -21.823 1 59.47 6 TRP B N 1
ATOM 1278 C CA . TRP B 1 6 ? -0.741 -13.314 -21.052 1 59.47 6 TRP B CA 1
ATOM 1279 C C . TRP B 1 6 ? 0.253 -12.595 -21.958 1 59.47 6 TRP B C 1
ATOM 1281 O O . TRP B 1 6 ? 1.225 -12.006 -21.479 1 59.47 6 TRP B O 1
ATOM 1291 N N . GLY B 1 7 ? -0.085 -12.572 -23.262 1 52.67 7 GLY B N 1
ATOM 1292 C CA . GLY B 1 7 ? 0.871 -12.148 -24.274 1 52.67 7 GLY B CA 1
ATOM 1293 C C . GLY B 1 7 ? 1.097 -10.648 -24.29 1 52.67 7 GLY B C 1
ATOM 1294 O O . GLY B 1 7 ? 1.943 -10.151 -25.036 1 52.67 7 GLY B O 1
ATOM 1295 N N . SER B 1 8 ? 0.06 -9.923 -23.622 1 57.65 8 SER B N 1
ATOM 1296 C CA . SER B 1 8 ? 0.424 -8.559 -23.991 1 57.65 8 SER B CA 1
ATOM 1297 C C . SER B 1 8 ? 1.595 -8.053 -23.155 1 57.65 8 SER B C 1
ATOM 1299 O O . SER B 1 8 ? 1.496 -7.96 -21.93 1 57.65 8 SER B O 1
ATOM 1301 N N . THR B 1 9 ? 2.701 -8.356 -23.608 1 65.35 9 THR B N 1
ATOM 1302 C CA . THR B 1 9 ? 3.899 -7.724 -23.067 1 65.35 9 THR B CA 1
ATOM 1303 C C . THR B 1 9 ? 3.884 -6.221 -23.331 1 65.35 9 THR B C 1
ATOM 1305 O O . THR B 1 9 ? 4.87 -5.529 -23.071 1 65.35 9 THR B O 1
ATOM 1308 N N . ASP B 1 10 ? 2.628 -5.91 -23.903 1 66.45 10 ASP B N 1
ATOM 1309 C CA . ASP B 1 10 ? 2.513 -4.472 -24.129 1 66.45 10 ASP B CA 1
ATOM 1310 C C . ASP B 1 10 ? 2.192 -3.736 -22.83 1 66.45 10 ASP B C 1
ATOM 1312 O O . ASP B 1 10 ? 1.03 -3.656 -22.426 1 66.45 10 ASP B O 1
ATOM 1316 N N . LEU B 1 11 ? 3.141 -3.484 -22.083 1 84.52 11 LEU B N 1
ATOM 1317 C CA . LEU B 1 11 ? 3.024 -2.729 -20.841 1 84.52 11 LEU B CA 1
ATOM 1318 C C . LEU B 1 11 ? 2.947 -1.232 -21.12 1 84.52 11 LEU B C 1
ATOM 1320 O O . LEU B 1 11 ? 3.673 -0.444 -20.509 1 84.52 11 LEU B O 1
ATOM 1324 N N . HIS B 1 12 ? 2.036 -0.917 -22.168 1 85.79 12 HIS B N 1
ATOM 1325 C CA . HIS B 1 12 ? 1.75 0.501 -22.356 1 85.79 12 HIS B CA 1
ATOM 1326 C C . HIS B 1 12 ? 1.226 1.132 -21.07 1 85.79 12 HIS B C 1
ATOM 1328 O O . HIS B 1 12 ? 0.444 0.513 -20.344 1 85.79 12 HIS B O 1
ATOM 1334 N N . PRO B 1 13 ? 1.652 2.318 -20.778 1 87.72 13 PRO B N 1
ATOM 1335 C CA . PRO B 1 13 ? 1.311 2.978 -19.515 1 87.72 13 PRO B CA 1
ATOM 1336 C C . PRO B 1 13 ? -0.194 3.017 -19.258 1 87.72 13 PRO B C 1
ATOM 1338 O O . PRO B 1 13 ? -0.633 2.858 -18.116 1 87.72 13 PRO B O 1
ATOM 1341 N N . LYS B 1 14 ? -0.939 3.183 -20.249 1 88.74 14 LYS B N 1
ATOM 1342 C CA . LYS B 1 14 ? -2.39 3.229 -20.089 1 88.74 14 LYS B CA 1
ATOM 1343 C C . LYS B 1 14 ? -2.932 1.886 -19.609 1 88.74 14 LYS B C 1
ATOM 1345 O O . LYS B 1 14 ? -3.822 1.838 -18.756 1 88.74 14 LYS B O 1
ATOM 1350 N N . VAL B 1 15 ? -2.42 0.84 -20.222 1 88.89 15 VAL B N 1
ATOM 1351 C CA . VAL B 1 15 ? -2.835 -0.504 -19.834 1 88.89 15 VAL B CA 1
ATOM 1352 C C . VAL B 1 15 ? -2.407 -0.782 -18.395 1 88.89 15 VAL B C 1
ATOM 1354 O O . VAL B 1 15 ? -3.206 -1.256 -17.583 1 88.89 15 VAL B O 1
ATOM 1357 N N . LEU B 1 16 ? -1.23 -0.391 -18.1 1 93.13 16 LEU B N 1
ATOM 1358 C CA . LEU B 1 16 ? -0.692 -0.635 -16.767 1 93.13 16 LEU B CA 1
ATOM 1359 C C . LEU B 1 16 ? -1.475 0.143 -15.714 1 93.13 16 LEU B C 1
ATOM 1361 O O . LEU B 1 16 ? -1.817 -0.4 -14.661 1 93.13 16 LEU B O 1
ATOM 1365 N N . ARG B 1 17 ? -1.797 1.365 -16.037 1 93.77 17 ARG B N 1
ATOM 1366 C CA . ARG B 1 17 ? -2.574 2.179 -15.108 1 93.77 17 ARG B CA 1
ATOM 1367 C C . ARG B 1 17 ? -3.947 1.564 -14.858 1 93.77 17 ARG B C 1
ATOM 1369 O O . ARG B 1 17 ? -4.442 1.574 -13.729 1 93.77 17 ARG B O 1
ATOM 1376 N N . GLY B 1 18 ? -4.531 1.068 -15.887 1 92.91 18 GLY B N 1
ATOM 1377 C CA . GLY B 1 18 ? -5.834 0.434 -15.762 1 92.91 18 GLY B CA 1
ATOM 1378 C C . GLY B 1 18 ? -5.811 -0.812 -14.896 1 92.91 18 GLY B C 1
ATOM 1379 O O . GLY B 1 18 ? -6.66 -0.98 -14.019 1 92.91 18 GLY B O 1
ATOM 1380 N N . VAL B 1 19 ? -4.864 -1.635 -15.109 1 94.79 19 VAL B N 1
ATOM 1381 C CA . VAL B 1 19 ? -4.764 -2.893 -14.376 1 94.79 19 VAL B CA 1
ATOM 1382 C C . VAL B 1 19 ? -4.42 -2.614 -12.915 1 94.79 19 VAL B C 1
ATOM 1384 O O . VAL B 1 19 ? -5.05 -3.162 -12.007 1 94.79 19 VAL B O 1
ATOM 1387 N N . LEU B 1 20 ? -3.475 -1.717 -12.701 1 96.48 20 LEU B N 1
ATOM 1388 C CA . LEU B 1 20 ? -3.059 -1.397 -11.34 1 96.48 20 LEU B CA 1
ATOM 1389 C C . LEU B 1 20 ? -4.167 -0.665 -10.591 1 96.48 20 LEU B C 1
ATOM 1391 O O . LEU B 1 20 ? -4.306 -0.818 -9.375 1 96.48 20 LEU B O 1
ATOM 1395 N N . GLY B 1 21 ? -4.97 0.081 -11.333 1 96.76 21 GLY B N 1
ATOM 1396 C CA . GLY B 1 21 ? -6.096 0.796 -10.753 1 96.76 21 GLY B CA 1
ATOM 1397 C C . GLY B 1 21 ? -7.22 -0.122 -10.31 1 96.76 21 GLY B C 1
ATOM 1398 O O . GLY B 1 21 ? -8.154 0.314 -9.634 1 96.76 21 GLY B O 1
ATOM 1399 N N . SER B 1 22 ? -7.167 -1.371 -10.638 1 96.59 22 SER B N 1
ATOM 1400 C CA . SER B 1 22 ? -8.192 -2.334 -10.247 1 96.59 22 SER B CA 1
ATOM 1401 C C . SER B 1 22 ? -8.048 -2.73 -8.781 1 96.59 22 SER B C 1
ATOM 1403 O O . SER B 1 22 ? -8.957 -3.329 -8.203 1 96.59 22 SER B O 1
ATOM 1405 N N . TYR B 1 23 ? -6.934 -2.446 -8.18 1 98.28 23 TYR B N 1
ATOM 1406 C CA . TYR B 1 23 ? -6.72 -2.654 -6.752 1 98.28 23 TYR B CA 1
ATOM 1407 C C . TYR B 1 23 ? -7.258 -1.479 -5.943 1 98.28 23 TYR B C 1
ATOM 1409 O O . TYR B 1 23 ? -6.715 -0.373 -6.007 1 98.28 23 TYR B O 1
ATOM 1417 N N . PRO B 1 24 ? -8.266 -1.714 -5.154 1 98.39 24 PRO B N 1
ATOM 1418 C CA . PRO B 1 24 ? -8.813 -0.594 -4.385 1 98.39 24 PRO B CA 1
ATOM 1419 C C . PRO B 1 24 ? -7.938 -0.214 -3.193 1 98.39 24 PRO B C 1
ATOM 1421 O O . PRO B 1 24 ? -7.333 -1.086 -2.564 1 98.39 24 PRO B O 1
ATOM 1424 N N . THR B 1 25 ? -7.928 1.028 -2.897 1 98.57 25 THR B N 1
ATOM 1425 C CA . THR B 1 25 ? -7.197 1.544 -1.745 1 98.57 25 THR B CA 1
ATOM 1426 C C . THR B 1 25 ? -8.037 2.567 -0.985 1 98.57 25 THR B C 1
ATOM 1428 O O . THR B 1 25 ? -9.002 3.111 -1.527 1 98.57 25 THR B O 1
ATOM 1431 N N . GLY B 1 26 ? -7.644 2.827 0.251 1 98.66 26 GLY B N 1
ATOM 1432 C CA . GLY B 1 26 ? -8.068 4.062 0.892 1 98.66 26 GLY B CA 1
ATOM 1433 C C . GLY B 1 26 ? -7.442 5.299 0.277 1 98.66 26 GLY B C 1
ATOM 1434 O O . GLY B 1 26 ? -6.681 5.202 -0.688 1 98.66 26 GLY B O 1
ATOM 1435 N N . VAL B 1 27 ? -7.867 6.442 0.804 1 98.87 27 VAL B N 1
ATOM 1436 C CA . VAL B 1 27 ? -7.348 7.744 0.401 1 98.87 27 VAL B CA 1
ATOM 1437 C C . VAL B 1 27 ? -6.863 8.51 1.63 1 98.87 27 VAL B C 1
ATOM 1439 O O . VAL B 1 27 ? -7.554 8.562 2.649 1 98.87 27 VAL B O 1
ATOM 1442 N N . ALA B 1 28 ? -5.672 9.072 1.516 1 98.91 28 ALA B N 1
ATOM 1443 C CA . ALA B 1 28 ? -5.126 9.829 2.639 1 98.91 28 ALA B CA 1
ATOM 1444 C C . ALA B 1 28 ? -4.499 11.137 2.166 1 98.91 28 ALA B C 1
ATOM 1446 O O . ALA B 1 28 ? -4.245 11.315 0.972 1 98.91 28 ALA B O 1
ATOM 1447 N N . ILE B 1 29 ? -4.32 12.033 3.05 1 98.9 29 ILE B N 1
ATOM 1448 C CA . ILE B 1 29 ? -3.489 13.215 2.852 1 98.9 29 ILE B CA 1
ATOM 1449 C C . ILE B 1 29 ? -2.248 13.129 3.738 1 98.9 29 ILE B C 1
ATOM 1451 O O . ILE B 1 29 ? -2.356 12.903 4.946 1 98.9 29 ILE B O 1
ATOM 1455 N N . VAL B 1 30 ? -1.124 13.203 3.145 1 98.91 30 VAL B N 1
ATOM 1456 C CA . VAL B 1 30 ? 0.113 13.396 3.895 1 98.91 30 VAL B CA 1
ATOM 1457 C C . VAL B 1 30 ? 0.437 14.885 3.983 1 98.91 30 VAL B C 1
ATOM 1459 O O . VAL B 1 30 ? 0.267 15.623 3.01 1 98.91 30 VAL B O 1
ATOM 1462 N N . ALA B 1 31 ? 0.87 15.322 5.15 1 98.81 31 ALA B N 1
ATOM 1463 C CA . ALA B 1 31 ? 1.13 16.747 5.334 1 98.81 31 ALA B CA 1
ATOM 1464 C C . ALA B 1 31 ? 2.367 16.972 6.199 1 98.81 31 ALA B C 1
ATOM 1466 O O . ALA B 1 31 ? 2.672 16.164 7.079 1 98.81 31 ALA B O 1
ATOM 1467 N N . THR B 1 32 ? 3.055 17.976 5.952 1 98.66 32 THR B N 1
ATOM 1468 C CA . THR B 1 32 ? 4.196 18.426 6.741 1 98.66 32 THR B CA 1
ATOM 1469 C C . THR B 1 32 ? 4.298 19.948 6.726 1 98.66 32 THR B C 1
ATOM 1471 O O . THR B 1 32 ? 3.394 20.632 6.241 1 98.66 32 THR B O 1
ATOM 1474 N N . ARG B 1 33 ? 5.311 20.399 7.396 1 98.09 33 ARG B N 1
ATOM 1475 C CA . ARG B 1 33 ? 5.591 21.829 7.469 1 98.09 33 ARG B CA 1
ATOM 1476 C C . ARG B 1 33 ? 7.049 22.12 7.127 1 98.09 33 ARG B C 1
ATOM 1478 O O . ARG B 1 33 ? 7.957 21.49 7.672 1 98.09 33 ARG B O 1
ATOM 1485 N N . CYS B 1 34 ? 7.23 23.075 6.232 1 97.28 34 CYS B N 1
ATOM 1486 C CA . CYS B 1 34 ? 8.577 23.499 5.864 1 97.28 34 CYS B CA 1
ATOM 1487 C C . CYS B 1 34 ? 9.194 24.363 6.957 1 97.28 34 CYS B C 1
ATOM 1489 O O . CYS B 1 34 ? 8.484 24.872 7.827 1 97.28 34 CYS B O 1
ATOM 1491 N N . PRO B 1 35 ? 10.499 24.507 6.893 1 95.7 35 PRO B N 1
ATOM 1492 C CA . PRO B 1 35 ? 11.176 25.32 7.905 1 95.7 35 PRO B CA 1
ATOM 1493 C C . PRO B 1 35 ? 10.647 26.751 7.964 1 95.7 35 PRO B C 1
ATOM 1495 O O . PRO B 1 35 ? 10.665 27.377 9.027 1 95.7 35 PRO B O 1
ATOM 1498 N N . ASP B 1 36 ? 10.158 27.292 6.869 1 95.89 36 ASP B N 1
ATOM 1499 C CA . ASP B 1 36 ? 9.654 28.662 6.829 1 95.89 36 ASP B CA 1
ATOM 1500 C C . ASP B 1 36 ? 8.218 28.734 7.343 1 95.89 36 ASP B C 1
ATOM 1502 O O . ASP B 1 36 ? 7.596 29.798 7.313 1 95.89 36 ASP B O 1
ATOM 1506 N N . GLY B 1 37 ? 7.677 27.583 7.702 1 96.03 37 GLY B N 1
ATOM 1507 C CA . GLY B 1 37 ? 6.351 27.546 8.297 1 96.03 37 GLY B CA 1
ATOM 1508 C C . GLY B 1 37 ? 5.265 27.158 7.311 1 96.03 37 GLY B C 1
ATOM 1509 O O . GLY B 1 37 ? 4.138 26.855 7.708 1 96.03 37 GLY B O 1
ATOM 1510 N N . ARG B 1 38 ? 5.581 27.173 6.06 1 96.61 38 ARG B N 1
ATOM 1511 C CA . ARG B 1 38 ? 4.604 26.84 5.029 1 96.61 38 ARG B CA 1
ATOM 1512 C C . ARG B 1 38 ? 4.147 25.39 5.154 1 96.61 38 ARG B C 1
ATOM 1514 O O . ARG B 1 38 ? 4.973 24.481 5.263 1 96.61 38 ARG B O 1
ATOM 1521 N N . LYS B 1 39 ? 2.832 25.185 5.15 1 98.06 39 LYS B N 1
ATOM 1522 C CA . LYS B 1 39 ? 2.278 23.835 5.153 1 98.06 39 LYS B CA 1
ATOM 1523 C C . LYS B 1 39 ? 2.304 23.227 3.753 1 98.06 39 LYS B C 1
ATOM 1525 O O . LYS B 1 39 ? 2.033 23.915 2.767 1 98.06 39 LYS B O 1
ATOM 1530 N N . VAL B 1 40 ? 2.65 21.984 3.653 1 98.12 40 VAL B N 1
ATOM 1531 C CA . VAL B 1 40 ? 2.671 21.219 2.41 1 98.12 40 VAL B CA 1
ATOM 1532 C C . VAL B 1 40 ? 1.891 19.919 2.591 1 98.12 40 VAL B C 1
ATOM 1534 O O . VAL B 1 40 ? 2.003 19.259 3.627 1 98.12 40 VAL B O 1
ATOM 1537 N N . GLY B 1 41 ? 1.059 19.594 1.652 1 98.57 41 GLY B N 1
ATOM 1538 C CA . GLY B 1 41 ? 0.312 18.347 1.699 1 98.57 41 GLY B CA 1
ATOM 1539 C C . GLY B 1 41 ? -0.154 17.878 0.334 1 98.57 41 GLY B C 1
ATOM 1540 O O . GLY B 1 41 ? -0.227 18.67 -0.608 1 98.57 41 GLY B O 1
ATOM 1541 N N . LEU B 1 42 ? -0.428 16.693 0.201 1 98.59 42 LEU B N 1
ATOM 1542 C CA . LEU B 1 42 ? -0.976 16.124 -1.025 1 98.59 42 LEU B CA 1
ATOM 1543 C C . LEU B 1 42 ? -1.782 14.864 -0.727 1 98.59 42 LEU B C 1
ATOM 1545 O O . LEU B 1 42 ? -1.586 14.227 0.311 1 98.59 42 LEU B O 1
ATOM 1549 N N . THR B 1 43 ? -2.699 14.503 -1.602 1 98.81 43 THR B N 1
ATOM 1550 C CA . THR B 1 43 ? -3.471 13.266 -1.545 1 98.81 43 THR B CA 1
ATOM 1551 C C . THR B 1 43 ? -2.629 12.081 -2.008 1 98.81 43 THR B C 1
ATOM 1553 O O . THR B 1 43 ? -1.898 12.18 -2.995 1 98.81 43 THR B O 1
ATOM 1556 N N . ILE B 1 44 ? -2.702 11.018 -1.249 1 98.72 44 ILE B N 1
ATOM 1557 C CA . ILE B 1 44 ? -2.009 9.797 -1.644 1 98.72 44 ILE B CA 1
ATOM 1558 C C . ILE B 1 44 ? -2.955 8.605 -1.525 1 98.72 44 ILE B C 1
ATOM 1560 O O . ILE B 1 44 ? -3.918 8.643 -0.756 1 98.72 44 ILE B O 1
ATOM 1564 N N . ASN B 1 45 ? -2.666 7.568 -2.286 1 98.47 45 ASN B N 1
ATOM 1565 C CA . ASN B 1 45 ? -3.256 6.251 -2.074 1 98.47 45 ASN B CA 1
ATOM 1566 C C . ASN B 1 45 ? -2.2 5.15 -2.123 1 98.47 45 ASN B C 1
ATOM 1568 O O . ASN B 1 45 ? -2.527 3.978 -2.319 1 98.47 45 ASN B O 1
ATOM 1572 N N . SER B 1 46 ? -0.971 5.507 -2.038 1 98.21 46 SER B N 1
ATOM 1573 C CA . SER B 1 46 ? 0.181 4.611 -2.051 1 98.21 46 SER B CA 1
ATOM 1574 C C . SER B 1 46 ? 0.557 4.172 -0.64 1 98.21 46 SER B C 1
ATOM 1576 O O . SER B 1 46 ? 1.635 3.616 -0.423 1 98.21 46 SER B O 1
ATOM 1578 N N . PHE B 1 47 ? -0.231 4.359 0.311 1 98.66 47 PHE B N 1
ATOM 1579 C CA . PHE B 1 47 ? 0.008 4.123 1.73 1 98.66 47 PHE B CA 1
ATOM 1580 C C . PHE B 1 47 ? -0.073 2.635 2.052 1 98.66 47 PHE B C 1
ATOM 1582 O O . PHE B 1 47 ? -0.943 1.93 1.537 1 98.66 47 PHE B O 1
ATOM 1589 N N . ALA B 1 48 ? 0.807 2.201 2.969 1 98.45 48 ALA B N 1
ATOM 1590 C CA . ALA B 1 48 ? 0.739 0.836 3.485 1 98.45 48 ALA B CA 1
ATOM 1591 C C . ALA B 1 48 ? 1.263 0.764 4.917 1 98.45 48 ALA B C 1
ATOM 1593 O O . ALA B 1 48 ? 2.246 1.426 5.259 1 98.45 48 ALA B O 1
ATOM 1594 N N . SER B 1 49 ? 0.569 -0.041 5.71 1 97.51 49 SER B N 1
ATOM 1595 C CA . SER B 1 49 ? 1.165 -0.461 6.974 1 97.51 49 SER B CA 1
ATOM 1596 C C . SER B 1 49 ? 2.337 -1.409 6.745 1 97.51 49 SER B C 1
ATOM 1598 O O . SER B 1 49 ? 2.313 -2.221 5.818 1 97.51 49 SER B O 1
ATOM 1600 N N . LEU B 1 50 ? 3.351 -1.35 7.543 1 97.28 50 LEU B N 1
ATOM 1601 C CA . LEU B 1 50 ? 4.539 -2.148 7.264 1 97.28 50 LEU B CA 1
ATOM 1602 C C . LEU B 1 50 ? 4.892 -3.032 8.456 1 97.28 50 LEU B C 1
ATOM 1604 O O . LEU B 1 50 ? 5.007 -4.252 8.316 1 97.28 50 LEU B O 1
ATOM 1608 N N . SER B 1 51 ? 5.126 -2.437 9.57 1 96.11 51 SER B N 1
ATOM 1609 C CA . SER B 1 51 ? 5.653 -3.153 10.727 1 96.11 51 SER B CA 1
ATOM 1610 C C . SER B 1 51 ? 4.962 -2.711 12.013 1 96.11 51 SER B C 1
ATOM 1612 O O . SER B 1 51 ? 4.642 -1.533 12.179 1 96.11 51 SER B O 1
ATOM 1614 N N . LEU B 1 52 ? 4.816 -3.64 12.915 1 93.44 52 LEU B N 1
ATOM 1615 C CA . LEU B 1 52 ? 4.26 -3.301 14.221 1 93.44 52 LEU B CA 1
ATOM 1616 C C . LEU B 1 52 ? 5.37 -2.99 15.219 1 93.44 52 LEU B C 1
ATOM 1618 O O . LEU B 1 52 ? 5.174 -2.201 16.147 1 93.44 52 LEU B O 1
ATOM 1622 N N . ASP B 1 53 ? 6.515 -3.702 14.917 1 91.94 53 ASP B N 1
ATOM 1623 C CA . ASP B 1 53 ? 7.661 -3.473 15.792 1 91.94 53 ASP B CA 1
ATOM 1624 C C . ASP B 1 53 ? 8.962 -3.436 14.994 1 91.94 53 ASP B C 1
ATOM 1626 O O . ASP B 1 53 ? 9.493 -4.482 14.615 1 91.94 53 ASP B O 1
ATOM 1630 N N . PRO B 1 54 ? 9.564 -2.207 14.975 1 95.54 54 PRO B N 1
ATOM 1631 C CA . PRO B 1 54 ? 8.988 -0.899 15.295 1 95.54 54 PRO B CA 1
ATOM 1632 C C . PRO B 1 54 ? 7.76 -0.572 14.448 1 95.54 54 PRO B C 1
ATOM 1634 O O . PRO B 1 54 ? 7.553 -1.18 13.394 1 95.54 54 PRO B O 1
ATOM 1637 N N . PRO B 1 55 ? 6.909 0.315 14.937 1 96.81 55 PRO B N 1
ATOM 1638 C CA . PRO B 1 55 ? 5.721 0.685 14.165 1 96.81 55 PRO B CA 1
ATOM 1639 C C . PRO B 1 55 ? 6.052 1.546 12.948 1 96.81 55 PRO B C 1
ATOM 1641 O O . PRO B 1 55 ? 6.329 2.74 13.089 1 96.81 55 PRO B O 1
ATOM 1644 N N . LEU B 1 56 ? 6.038 0.975 11.789 1 97.95 56 LEU B N 1
ATOM 1645 C CA . LEU B 1 56 ? 6.428 1.637 10.549 1 97.95 56 LEU B CA 1
ATOM 1646 C C . LEU B 1 56 ? 5.277 1.636 9.548 1 97.95 56 LEU B C 1
ATOM 1648 O O . LEU B 1 56 ? 4.54 0.653 9.443 1 97.95 56 LEU B O 1
ATOM 1652 N N . VAL B 1 57 ? 5.203 2.723 8.85 1 98.65 57 VAL B N 1
ATOM 1653 C CA . VAL B 1 57 ? 4.341 2.833 7.678 1 98.65 57 VAL B CA 1
ATOM 1654 C C . VAL B 1 57 ? 5.16 3.293 6.474 1 98.65 57 VAL B C 1
ATOM 1656 O O . VAL B 1 57 ? 6.306 3.724 6.624 1 98.65 57 VAL B O 1
ATOM 1659 N N . LEU B 1 58 ? 4.524 3.158 5.336 1 98.73 58 LEU B N 1
ATOM 1660 C CA . LEU B 1 58 ? 5.217 3.487 4.095 1 98.73 58 LEU B CA 1
ATOM 1661 C C . LEU B 1 58 ? 4.282 4.196 3.121 1 98.73 58 LEU B C 1
ATOM 1663 O O . LEU B 1 58 ? 3.09 3.886 3.061 1 98.73 58 LEU B O 1
ATOM 1667 N N . TRP B 1 59 ? 4.831 5.111 2.346 1 98.8 59 TRP B N 1
ATOM 1668 C CA . TRP B 1 59 ? 4.171 5.734 1.204 1 98.8 59 TRP B CA 1
ATOM 1669 C C . TRP B 1 59 ? 5.193 6.205 0.175 1 98.8 59 TRP B C 1
ATOM 1671 O O . TRP B 1 59 ? 6.395 6.232 0.451 1 98.8 59 TRP B O 1
ATOM 1681 N N . SER B 1 60 ? 4.693 6.48 -1.019 1 98.72 60 SER B N 1
ATOM 1682 C CA . SER B 1 60 ? 5.64 6.843 -2.067 1 98.72 60 SER B CA 1
ATOM 1683 C C . SER B 1 60 ? 5.238 8.146 -2.749 1 98.72 60 SER B C 1
ATOM 1685 O O . SER B 1 60 ? 4.061 8.512 -2.755 1 98.72 60 SER B O 1
ATOM 1687 N N . LEU B 1 61 ? 6.216 8.792 -3.255 1 98.59 61 LEU B N 1
ATOM 1688 C CA . LEU B 1 61 ? 6.051 10.074 -3.932 1 98.59 61 LEU B CA 1
ATOM 1689 C C . LEU B 1 61 ? 6.837 10.104 -5.238 1 98.59 61 LEU B C 1
ATOM 1691 O O . LEU B 1 61 ? 8.024 9.77 -5.261 1 98.59 61 LEU B O 1
ATOM 1695 N N . VAL B 1 62 ? 6.14 10.405 -6.279 1 98.22 62 VAL B N 1
ATOM 1696 C CA . VAL B 1 62 ? 6.795 10.447 -7.582 1 98.22 62 VAL B CA 1
ATOM 1697 C C . VAL B 1 62 ? 7.904 11.497 -7.569 1 98.22 62 VAL B C 1
ATOM 1699 O O . VAL B 1 62 ? 7.737 12.578 -6.999 1 98.22 62 VAL B O 1
ATOM 1702 N N . ASN B 1 63 ? 8.956 11.221 -8.232 1 98.08 63 ASN B N 1
ATOM 1703 C CA . ASN B 1 63 ? 10.152 12.055 -8.194 1 98.08 63 ASN B CA 1
ATOM 1704 C C . ASN B 1 63 ? 9.896 13.433 -8.798 1 98.08 63 ASN B C 1
ATOM 1706 O O . ASN B 1 63 ? 10.541 14.411 -8.419 1 98.08 63 ASN B O 1
ATOM 1710 N N . ARG B 1 64 ? 8.96 13.56 -9.667 1 97.04 64 ARG B N 1
ATOM 1711 C CA . ARG B 1 64 ? 8.708 14.826 -10.348 1 97.04 64 ARG B CA 1
ATOM 1712 C C . ARG B 1 64 ? 7.757 15.702 -9.539 1 97.04 64 ARG B C 1
ATOM 1714 O O . ARG B 1 64 ? 7.421 16.812 -9.957 1 97.04 64 ARG B O 1
ATOM 1721 N N . SER B 1 65 ? 7.306 15.268 -8.437 1 97.33 65 SER B N 1
ATOM 1722 C CA . SER B 1 65 ? 6.384 16.04 -7.611 1 97.33 65 SER B CA 1
ATOM 1723 C C . SER B 1 65 ? 7.009 17.359 -7.168 1 97.33 65 SER B C 1
ATOM 1725 O O . SER B 1 65 ? 8.149 17.385 -6.699 1 97.33 65 SER B O 1
ATOM 1727 N N . PRO B 1 66 ? 6.27 18.479 -7.209 1 96.04 66 PRO B N 1
ATOM 1728 C CA . PRO B 1 66 ? 6.773 19.744 -6.668 1 96.04 66 PRO B CA 1
ATOM 1729 C C . PRO B 1 66 ? 6.93 19.717 -5.15 1 96.04 66 PRO B C 1
ATOM 1731 O O . PRO B 1 66 ? 7.555 20.61 -4.574 1 96.04 66 PRO B O 1
ATOM 1734 N N . ASN B 1 67 ? 6.389 18.685 -4.492 1 96.81 67 ASN B N 1
ATOM 1735 C CA . ASN B 1 67 ? 6.431 18.577 -3.037 1 96.81 67 ASN B CA 1
ATOM 1736 C C . ASN B 1 67 ? 7.567 17.67 -2.575 1 96.81 67 ASN B C 1
ATOM 1738 O O . ASN B 1 67 ? 7.74 17.446 -1.375 1 96.81 67 ASN B O 1
ATOM 1742 N N . LEU B 1 68 ? 8.347 17.163 -3.496 1 98.32 68 LEU B N 1
ATOM 1743 C CA . LEU B 1 68 ? 9.338 16.139 -3.18 1 98.32 68 LEU B CA 1
ATOM 1744 C C . LEU B 1 68 ? 10.328 16.646 -2.136 1 98.32 68 LEU B C 1
ATOM 1746 O O . LEU B 1 68 ? 10.591 15.966 -1.142 1 98.32 68 LEU B O 1
ATOM 1750 N N . ALA B 1 69 ? 10.876 17.812 -2.26 1 98.23 69 ALA B N 1
ATOM 1751 C CA . ALA B 1 69 ? 11.895 18.351 -1.363 1 98.23 69 ALA B CA 1
ATOM 1752 C C . ALA B 1 69 ? 11.35 18.511 0.053 1 98.23 69 ALA B C 1
ATOM 1754 O O . ALA B 1 69 ? 12.048 18.228 1.03 1 98.23 69 ALA B O 1
ATOM 1755 N N . ALA B 1 70 ? 10.131 18.954 0.18 1 98.45 70 ALA B N 1
ATOM 1756 C CA . ALA B 1 70 ? 9.513 19.169 1.486 1 98.45 70 ALA B CA 1
ATOM 1757 C C . ALA B 1 70 ? 9.456 17.87 2.286 1 98.45 70 ALA B C 1
ATOM 1759 O O . ALA B 1 70 ? 9.762 17.856 3.481 1 98.45 70 ALA B O 1
ATOM 1760 N N . PHE B 1 71 ? 9.138 16.803 1.662 1 98.74 71 PHE B N 1
ATOM 1761 C CA . PHE B 1 71 ? 8.966 15.538 2.365 1 98.74 71 PHE B CA 1
ATOM 1762 C C . PHE B 1 71 ? 10.299 14.813 2.509 1 98.74 71 PHE B C 1
ATOM 1764 O O . PHE B 1 71 ? 10.531 14.119 3.501 1 98.74 71 PHE B O 1
ATOM 1771 N N . ARG B 1 72 ? 11.115 14.971 1.514 1 98.5 72 ARG B N 1
ATOM 1772 C CA . ARG B 1 72 ? 12.456 14.407 1.62 1 98.5 72 ARG B CA 1
ATOM 1773 C C . ARG B 1 72 ? 13.197 14.979 2.825 1 98.5 72 ARG B C 1
ATOM 1775 O O . ARG B 1 72 ? 13.903 14.254 3.528 1 98.5 72 ARG B O 1
ATOM 1782 N N . ASP B 1 73 ? 12.992 16.218 3.117 1 98.19 73 ASP B N 1
ATOM 1783 C CA . ASP B 1 73 ? 13.862 16.924 4.053 1 98.19 73 ASP B CA 1
ATOM 1784 C C . ASP B 1 73 ? 13.169 17.131 5.397 1 98.19 73 ASP B C 1
ATOM 1786 O O . ASP B 1 73 ? 13.791 17.587 6.359 1 98.19 73 ASP B O 1
ATOM 1790 N N . CYS B 1 74 ? 11.928 16.778 5.516 1 98.39 74 CYS B N 1
ATOM 1791 C CA . CYS B 1 74 ? 11.185 17.025 6.747 1 98.39 74 CYS B CA 1
ATOM 1792 C C . CYS B 1 74 ? 11.561 16.014 7.824 1 98.39 74 CYS B C 1
ATOM 1794 O O . CYS B 1 74 ? 12.03 14.918 7.515 1 98.39 74 CYS B O 1
ATOM 1796 N N . ASP B 1 75 ? 11.313 16.401 9.057 1 98.35 75 ASP B N 1
ATOM 1797 C CA . ASP B 1 75 ? 11.553 15.509 10.187 1 98.35 75 ASP B CA 1
ATOM 1798 C C . ASP B 1 75 ? 10.303 14.696 10.519 1 98.35 75 ASP B C 1
ATOM 1800 O O . ASP B 1 75 ? 10.402 13.556 10.98 1 98.35 75 ASP B O 1
ATOM 1804 N N . HIS B 1 76 ? 9.16 15.378 10.369 1 98.51 76 HIS B N 1
ATOM 1805 C CA . HIS B 1 76 ? 7.886 14.757 10.714 1 98.51 76 HIS B CA 1
ATOM 1806 C C . HIS B 1 76 ? 6.838 15.017 9.638 1 98.51 76 HIS B C 1
ATOM 1808 O O . HIS B 1 76 ? 6.911 16.018 8.922 1 98.51 76 HIS B O 1
ATOM 1814 N N . PHE B 1 77 ? 5.917 14.16 9.521 1 98.73 77 PHE B N 1
ATOM 1815 C CA . PHE B 1 77 ? 4.726 14.343 8.7 1 98.73 77 PHE B CA 1
ATOM 1816 C C . PHE B 1 77 ? 3.531 13.621 9.31 1 98.73 77 PHE B C 1
ATOM 1818 O O . PHE B 1 77 ? 3.691 12.797 10.213 1 98.73 77 PHE B O 1
ATOM 1825 N N . THR B 1 78 ? 2.406 13.983 8.886 1 98.53 78 THR B N 1
ATOM 1826 C CA . THR B 1 78 ? 1.185 13.287 9.28 1 98.53 78 THR B CA 1
ATOM 1827 C C . THR B 1 78 ? 0.56 12.573 8.084 1 98.53 78 THR B C 1
ATOM 1829 O O . THR B 1 78 ? 0.764 12.977 6.938 1 98.53 78 THR B O 1
ATOM 1832 N N . ILE B 1 79 ? -0.113 11.53 8.331 1 98.71 79 ILE B N 1
ATOM 1833 C CA . ILE B 1 79 ? -0.975 10.833 7.383 1 98.71 79 ILE B CA 1
ATOM 1834 C C . ILE B 1 79 ? -2.406 10.802 7.915 1 98.71 79 ILE B C 1
ATOM 1836 O O . ILE B 1 79 ? -2.669 10.229 8.975 1 98.71 79 ILE B O 1
ATOM 1840 N N . SER B 1 80 ? -3.32 11.408 7.238 1 98.41 80 SER B N 1
ATOM 1841 C CA . SER B 1 80 ? -4.734 11.448 7.599 1 98.41 80 SER B CA 1
ATOM 1842 C C . SER B 1 80 ? -5.579 10.651 6.611 1 98.41 80 SER B C 1
ATOM 1844 O O . SER B 1 80 ? -5.753 11.062 5.462 1 98.41 80 SER B O 1
ATOM 1846 N N . VAL B 1 81 ? -6.099 9.514 7.035 1 98.74 81 VAL B N 1
ATOM 1847 C CA . VAL B 1 81 ? -6.967 8.685 6.204 1 98.74 81 VAL B CA 1
ATOM 1848 C C . VAL B 1 81 ? -8.356 9.313 6.121 1 98.74 81 VAL B C 1
ATOM 1850 O O . VAL B 1 81 ? -9.021 9.504 7.142 1 98.74 81 VAL B O 1
ATOM 1853 N N . LEU B 1 82 ? -8.822 9.548 4.952 1 98.68 82 LEU B N 1
ATOM 1854 C CA . LEU B 1 82 ? -9.988 10.404 4.758 1 98.68 82 LEU B CA 1
ATOM 1855 C C . LEU B 1 82 ? -11.279 9.606 4.906 1 98.68 82 LEU B C 1
ATOM 1857 O O . LEU B 1 82 ? -11.347 8.445 4.496 1 98.68 82 LEU B O 1
ATOM 1861 N N . ALA B 1 83 ? -12.237 10.302 5.42 1 98.22 83 ALA B N 1
ATOM 1862 C CA . ALA B 1 83 ? -13.601 9.781 5.472 1 98.22 83 ALA B CA 1
ATOM 1863 C C . ALA B 1 83 ? -14.32 9.991 4.143 1 98.22 83 ALA B C 1
ATOM 1865 O O . ALA B 1 83 ? -13.923 10.841 3.342 1 98.22 83 ALA B O 1
ATOM 1866 N N . CYS B 1 84 ? -15.366 9.172 3.923 1 96.39 84 CYS B N 1
ATOM 1867 C CA . CYS B 1 84 ? -16.091 9.212 2.658 1 96.39 84 CYS B CA 1
ATOM 1868 C C . CYS B 1 84 ? -16.648 10.606 2.392 1 96.39 84 CYS B C 1
ATOM 1870 O O . CYS B 1 84 ? -16.777 11.018 1.238 1 96.39 84 CYS B O 1
ATOM 1872 N N . GLY B 1 85 ? -16.912 11.466 3.369 1 96.05 85 GLY B N 1
ATOM 1873 C CA . GLY B 1 85 ? -17.43 12.816 3.212 1 96.05 85 GLY B CA 1
ATOM 1874 C C . GLY B 1 85 ? -16.359 13.828 2.854 1 96.05 85 GLY B C 1
ATOM 1875 O O . GLY B 1 85 ? -16.661 14.998 2.606 1 96.05 85 GLY B O 1
ATOM 1876 N N . GLN B 1 86 ? -15.184 13.411 2.702 1 97.99 86 GLN B N 1
ATOM 1877 C CA . GLN B 1 86 ? -14.076 14.34 2.502 1 97.99 86 GLN B CA 1
ATOM 1878 C C . GLN B 1 86 ? -13.523 14.239 1.083 1 97.99 86 GLN B C 1
ATOM 1880 O O . GLN B 1 86 ? -12.34 14.498 0.852 1 97.99 86 GLN B O 1
ATOM 1885 N N . GLU B 1 87 ? -14.32 13.822 0.144 1 98.34 87 GLU B N 1
ATOM 1886 C CA . GLU B 1 87 ? -13.897 13.696 -1.248 1 98.34 87 GLU B CA 1
ATOM 1887 C C . GLU B 1 87 ? -13.404 15.031 -1.798 1 98.34 87 GLU B C 1
ATOM 1889 O O . GLU B 1 87 ? -12.408 15.08 -2.523 1 98.34 87 GLU B O 1
ATOM 1894 N N . ALA B 1 88 ? -14.075 16.129 -1.491 1 98.2 88 ALA B N 1
ATOM 1895 C CA . ALA B 1 88 ? -13.679 17.448 -1.978 1 98.2 88 ALA B CA 1
ATOM 1896 C C . ALA B 1 88 ? -12.267 17.801 -1.518 1 98.2 88 ALA B C 1
ATOM 1898 O O . ALA B 1 88 ? -11.491 18.391 -2.274 1 98.2 88 ALA B O 1
ATOM 1899 N N . LEU B 1 89 ? -11.976 17.482 -0.298 1 98.6 89 LEU B N 1
ATOM 1900 C CA . LEU B 1 89 ? -10.633 17.717 0.221 1 98.6 89 LEU B CA 1
ATOM 1901 C C . LEU B 1 89 ? -9.603 16.886 -0.537 1 98.6 89 LEU B C 1
ATOM 1903 O O . LEU B 1 89 ? -8.534 17.388 -0.892 1 98.6 89 LEU B O 1
ATOM 1907 N N . ALA B 1 90 ? -9.951 15.597 -0.773 1 98.76 90 ALA B N 1
ATOM 1908 C CA . ALA B 1 90 ? -9.05 14.724 -1.522 1 98.76 90 ALA B CA 1
ATOM 1909 C C . ALA B 1 90 ? -8.718 15.32 -2.887 1 98.76 90 ALA B C 1
ATOM 1911 O O . ALA B 1 90 ? -7.555 15.333 -3.299 1 98.76 90 ALA B O 1
ATOM 1912 N N . ARG B 1 91 ? -9.723 15.799 -3.546 1 98.41 91 ARG B N 1
ATOM 1913 C CA . ARG B 1 91 ? -9.532 16.388 -4.868 1 98.41 91 ARG B CA 1
ATOM 1914 C C . ARG B 1 91 ? -8.665 17.64 -4.79 1 98.41 91 ARG B C 1
ATOM 1916 O O . ARG B 1 91 ? -7.78 17.841 -5.624 1 98.41 91 ARG B O 1
ATOM 1923 N N . ARG B 1 92 ? -8.922 18.473 -3.83 1 98.42 92 ARG B N 1
ATOM 1924 C CA . ARG B 1 92 ? -8.169 19.711 -3.653 1 98.42 92 ARG B CA 1
ATOM 1925 C C . ARG B 1 92 ? -6.686 19.424 -3.444 1 98.42 92 ARG B C 1
ATOM 1927 O O . ARG B 1 92 ? -5.833 20.043 -4.084 1 98.42 92 ARG B O 1
ATOM 1934 N N . PHE B 1 93 ? -6.354 18.467 -2.664 1 98.63 93 PHE B N 1
ATOM 1935 C CA . PHE B 1 93 ? -4.969 18.172 -2.319 1 98.63 93 PHE B CA 1
ATOM 1936 C C . PHE B 1 93 ? -4.286 17.395 -3.439 1 98.63 93 PHE B C 1
ATOM 1938 O O . PHE B 1 93 ? -3.06 17.265 -3.453 1 98.63 93 PHE B O 1
ATOM 1945 N N . ALA B 1 94 ? -5.091 16.839 -4.358 1 98.03 94 ALA B N 1
ATOM 1946 C CA . ALA B 1 94 ? -4.514 16.127 -5.495 1 98.03 94 ALA B CA 1
ATOM 1947 C C . ALA B 1 94 ? -4.258 17.075 -6.664 1 98.03 94 ALA B C 1
ATOM 1949 O O . ALA B 1 94 ? -3.574 16.715 -7.625 1 98.03 94 ALA B O 1
ATOM 1950 N N . ASP B 1 95 ? -4.747 18.275 -6.608 1 97.35 95 ASP B N 1
ATOM 1951 C CA . ASP B 1 95 ? -4.741 19.206 -7.733 1 97.35 95 ASP B CA 1
ATOM 1952 C C . ASP B 1 95 ? -3.523 20.126 -7.678 1 97.35 95 ASP B C 1
ATOM 1954 O O . ASP B 1 95 ? -3.453 21.021 -6.833 1 97.35 95 ASP B O 1
ATOM 1958 N N . PRO B 1 96 ? -2.584 19.98 -8.561 1 93.89 96 PRO B N 1
ATOM 1959 C CA . PRO B 1 96 ? -1.387 20.824 -8.533 1 93.89 96 PRO B CA 1
ATOM 1960 C C . PRO B 1 96 ? -1.695 22.293 -8.813 1 93.89 96 PRO B C 1
ATOM 1962 O O . PRO B 1 96 ? -0.866 23.164 -8.538 1 93.89 96 PRO B O 1
ATOM 1965 N N . ALA B 1 97 ? -2.846 22.568 -9.288 1 95.07 97 ALA B N 1
ATOM 1966 C CA . ALA B 1 97 ? -3.204 23.935 -9.658 1 95.07 97 ALA B CA 1
ATOM 1967 C C . ALA B 1 97 ? -3.665 24.73 -8.44 1 95.07 97 ALA B C 1
ATOM 1969 O O . ALA B 1 97 ? -3.768 25.958 -8.495 1 95.07 97 ALA B O 1
ATOM 1970 N N . VAL B 1 98 ? -3.973 24.074 -7.399 1 95.85 98 VAL B N 1
ATOM 1971 C CA . VAL B 1 98 ? -4.424 24.752 -6.188 1 95.85 98 VAL B CA 1
ATOM 1972 C C . VAL B 1 98 ? -3.219 25.267 -5.404 1 95.85 98 VAL B C 1
ATOM 1974 O O . VAL B 1 98 ? -2.4 24.479 -4.924 1 95.85 98 VAL B O 1
ATOM 1977 N N . PRO B 1 99 ? -3.042 26.52 -5.249 1 91.22 99 PRO B N 1
ATOM 1978 C CA . PRO B 1 99 ? -1.843 27.054 -4.598 1 91.22 99 PRO B CA 1
ATOM 1979 C C . PRO B 1 99 ? -1.823 26.793 -3.094 1 91.22 99 PRO B C 1
ATOM 1981 O O . PRO B 1 99 ? -0.788 26.404 -2.545 1 91.22 99 PRO B O 1
ATOM 1984 N N . ASP B 1 100 ? -2.958 27.101 -2.442 1 95.01 100 ASP B N 1
ATOM 1985 C CA . ASP B 1 100 ? -3.078 26.818 -1.015 1 95.01 100 ASP B CA 1
ATOM 1986 C C . ASP B 1 100 ? -4.103 25.715 -0.759 1 95.01 100 ASP B C 1
ATOM 1988 O O . ASP B 1 100 ? -5.295 25.99 -0.608 1 95.01 100 ASP B O 1
ATOM 1992 N N . LYS B 1 101 ? -3.637 24.587 -0.581 1 97.15 101 LYS B N 1
ATOM 1993 C CA . LYS B 1 101 ? -4.496 23.416 -0.427 1 97.15 101 LYS B CA 1
ATOM 1994 C C . LYS B 1 101 ? -5.116 23.369 0.967 1 97.15 101 LYS B C 1
ATOM 1996 O O . LYS B 1 101 ? -6.097 22.658 1.191 1 97.15 101 LYS B O 1
ATOM 2001 N N . PHE B 1 102 ? -4.588 24.105 1.864 1 97.89 102 PHE B N 1
ATOM 2002 C CA . PHE B 1 102 ? -5.035 24.048 3.251 1 97.89 102 PHE B CA 1
ATOM 2003 C C . PHE B 1 102 ? -6.087 25.116 3.525 1 97.89 102 PHE B C 1
ATOM 2005 O O . PHE B 1 102 ? -6.685 25.144 4.602 1 97.89 102 PHE B O 1
ATOM 2012 N N . GLU B 1 103 ? -6.281 25.953 2.56 1 96.06 103 GLU B N 1
ATOM 2013 C CA . GLU B 1 103 ? -7.279 27 2.757 1 96.06 103 GLU B CA 1
ATOM 2014 C C . GLU B 1 103 ? -8.647 26.406 3.079 1 96.06 103 GLU B C 1
ATOM 2016 O O . GLU B 1 103 ? -9.178 25.603 2.308 1 96.06 103 GLU B O 1
ATOM 2021 N N . GLY B 1 104 ? -9.187 26.741 4.244 1 94.46 104 GLY B N 1
ATOM 2022 C CA . GLY B 1 104 ? -10.516 26.291 4.624 1 94.46 104 GLY B CA 1
ATOM 2023 C C . GLY B 1 104 ? -10.524 24.904 5.239 1 94.46 104 GLY B C 1
ATOM 2024 O O . GLY B 1 104 ? -11.561 24.435 5.712 1 94.46 104 GLY B O 1
ATOM 2025 N N . ALA B 1 105 ? -9.434 24.25 5.185 1 96.65 105 ALA B N 1
ATOM 2026 C CA . ALA B 1 105 ? -9.364 22.924 5.794 1 96.65 105 ALA B CA 1
ATOM 2027 C C . ALA B 1 105 ? -9.261 23.024 7.313 1 96.65 105 ALA B C 1
ATOM 2029 O O . ALA B 1 105 ? -8.521 23.86 7.838 1 96.65 105 ALA B O 1
ATOM 2030 N N . GLU B 1 106 ? -10.095 22.283 7.976 1 96.74 106 GLU B N 1
ATOM 2031 C CA . GLU B 1 106 ? -9.939 22.173 9.424 1 96.74 106 GLU B CA 1
ATOM 2032 C C . GLU B 1 106 ? -8.757 21.278 9.785 1 96.74 106 GLU B C 1
ATOM 2034 O O . GLU B 1 106 ? -8.645 20.156 9.286 1 96.74 106 GLU B O 1
ATOM 2039 N N . LEU B 1 107 ? -7.891 21.816 10.672 1 96.64 107 LEU B N 1
ATOM 2040 C CA . LEU B 1 107 ? -6.656 21.112 10.997 1 96.64 107 LEU B CA 1
ATOM 2041 C C . LEU B 1 107 ? -6.543 20.877 12.5 1 96.64 107 LEU B C 1
ATOM 2043 O O . LEU B 1 107 ? -7.077 21.653 13.295 1 96.64 107 LEU B O 1
ATOM 2047 N N . HIS B 1 108 ? -5.872 19.791 12.793 1 93.21 108 HIS B N 1
ATOM 2048 C CA . HIS B 1 108 ? -5.33 19.587 14.131 1 93.21 108 HIS B CA 1
ATOM 2049 C C . HIS B 1 108 ? -3.845 19.934 14.182 1 93.21 108 HIS B C 1
ATOM 2051 O O . HIS B 1 108 ? -3.101 19.635 13.246 1 93.21 108 HIS B O 1
ATOM 2057 N N . GLU B 1 109 ? -3.434 20.554 15.212 1 87.43 109 GLU B N 1
ATOM 2058 C CA . GLU B 1 109 ? -2.007 20.692 15.485 1 87.43 109 GLU B CA 1
ATOM 2059 C C . GLU B 1 109 ? -1.505 19.565 16.384 1 87.43 109 GLU B C 1
ATOM 2061 O O . GLU B 1 109 ? -2.071 19.315 17.45 1 87.43 109 GLU B O 1
ATOM 2066 N N . VAL B 1 110 ? -0.56 18.89 15.952 1 92.87 110 VAL B N 1
ATOM 2067 C CA . VAL B 1 110 ? 0.011 17.801 16.738 1 92.87 110 VAL B CA 1
ATOM 2068 C C . VAL B 1 110 ? 1.288 18.276 17.427 1 92.87 110 VAL B C 1
ATOM 2070 O O . VAL B 1 110 ? 1.853 19.308 17.058 1 92.87 110 VAL B O 1
ATOM 2073 N N . PRO B 1 111 ? 1.745 17.592 18.455 1 92.12 111 PRO B N 1
ATOM 2074 C CA . PRO B 1 111 ? 2.892 18.047 19.244 1 92.12 111 PRO B CA 1
ATOM 2075 C C . PRO B 1 111 ? 4.145 18.259 18.396 1 92.12 111 PRO B C 1
ATOM 2077 O O . PRO B 1 111 ? 4.983 19.101 18.727 1 92.12 111 PRO B O 1
ATOM 2080 N N . GLU B 1 112 ? 4.313 17.626 17.27 1 94.81 112 GLU B N 1
ATOM 2081 C CA . GLU B 1 112 ? 5.507 17.686 16.432 1 94.81 112 GLU B CA 1
ATOM 2082 C C . GLU B 1 112 ? 5.475 18.904 15.513 1 94.81 112 GLU B C 1
ATOM 2084 O O . GLU B 1 112 ? 6.42 19.142 14.757 1 94.81 112 GLU B O 1
ATOM 2089 N N . GLY B 1 113 ? 4.371 19.641 15.559 1 95.04 113 GLY B N 1
ATOM 2090 C CA . GLY B 1 113 ? 4.322 20.924 14.876 1 95.04 113 GLY B CA 1
ATOM 2091 C C . GLY B 1 113 ? 3.932 20.808 13.415 1 95.04 113 GLY B C 1
ATOM 2092 O O . GLY B 1 113 ? 4.188 21.719 12.624 1 95.04 113 GLY B O 1
ATOM 2093 N N . VAL B 1 114 ? 3.377 19.67 13.029 1 97.53 114 VAL B N 1
ATOM 2094 C CA . VAL B 1 114 ? 2.917 19.462 11.66 1 97.53 114 VAL B CA 1
ATOM 2095 C C . VAL B 1 114 ? 1.394 19.352 11.637 1 97.53 114 VAL B C 1
ATOM 2097 O O . VAL B 1 114 ? 0.779 18.958 12.631 1 97.53 114 VAL B O 1
ATOM 2100 N N . PRO B 1 115 ? 0.788 19.73 10.533 1 97.38 115 PRO B N 1
ATOM 2101 C CA . PRO B 1 115 ? -0.675 19.723 10.474 1 97.38 115 PRO B CA 1
ATOM 2102 C C . PRO B 1 115 ? -1.25 18.327 10.245 1 97.38 115 PRO B C 1
ATOM 2104 O O . PRO B 1 115 ? -0.623 17.499 9.579 1 97.38 115 PRO B O 1
ATOM 2107 N N . ALA B 1 116 ? -2.406 18.116 10.784 1 97.37 116 ALA B N 1
ATOM 2108 C CA . ALA B 1 116 ? -3.216 16.929 10.52 1 97.37 116 ALA B CA 1
ATOM 2109 C C . ALA B 1 116 ? -4.64 17.313 10.131 1 97.37 116 ALA B C 1
ATOM 2111 O O . ALA B 1 116 ? -5.219 18.239 10.703 1 97.37 116 ALA B O 1
ATOM 2112 N N . ILE B 1 117 ? -5.218 16.649 9.227 1 97.87 117 ILE B N 1
ATOM 2113 C CA . ILE B 1 117 ? -6.563 16.956 8.752 1 97.87 117 ILE B CA 1
ATOM 2114 C C . ILE B 1 117 ? -7.588 16.55 9.808 1 97.87 117 ILE B C 1
ATOM 2116 O O . ILE B 1 117 ? -7.564 15.421 10.305 1 97.87 117 ILE B O 1
ATOM 2120 N N . ALA B 1 118 ? -8.461 17.387 10.118 1 96.69 118 ALA B N 1
ATOM 2121 C CA . ALA B 1 118 ? -9.539 17.071 11.052 1 96.69 118 ALA B CA 1
ATOM 2122 C C . ALA B 1 118 ? -10.617 16.227 10.379 1 96.69 118 ALA B C 1
ATOM 2124 O O . ALA B 1 118 ? -10.885 16.388 9.186 1 96.69 118 ALA B O 1
ATOM 2125 N N . GLY B 1 119 ? -11.193 15.332 11.178 1 96.01 119 GLY B N 1
ATOM 2126 C CA . GLY B 1 119 ? -12.306 14.546 10.671 1 96.01 119 GLY B CA 1
ATOM 2127 C C . GLY B 1 119 ? -11.868 13.287 9.948 1 96.01 119 GLY B C 1
ATOM 2128 O O . GLY B 1 119 ? -12.703 12.517 9.469 1 96.01 119 GLY B O 1
ATOM 2129 N N . ALA B 1 120 ? -10.571 13.055 9.875 1 97.2 120 ALA B N 1
ATOM 2130 C CA . ALA B 1 120 ? -10.043 11.846 9.248 1 97.2 120 ALA B CA 1
ATOM 2131 C C . ALA B 1 120 ? -10.397 10.605 10.063 1 97.2 120 ALA B C 1
ATOM 2133 O O . ALA B 1 120 ? -10.485 10.666 11.292 1 97.2 120 ALA B O 1
ATOM 2134 N N . VAL B 1 121 ? -10.571 9.492 9.394 1 97.07 121 VAL B N 1
ATOM 2135 C CA . VAL B 1 121 ? -10.927 8.246 10.065 1 97.07 121 VAL B CA 1
ATOM 2136 C C . VAL B 1 121 ? -9.762 7.775 10.933 1 97.07 121 VAL B C 1
ATOM 2138 O O . VAL B 1 121 ? -9.97 7.16 11.982 1 97.07 121 VAL B O 1
ATOM 2141 N N . ALA B 1 122 ? -8.578 8.026 10.504 1 96.66 122 ALA B N 1
ATOM 2142 C CA . ALA B 1 122 ? -7.342 7.733 11.224 1 96.66 122 ALA B CA 1
ATOM 2143 C C . ALA B 1 122 ? -6.28 8.793 10.946 1 96.66 122 ALA B C 1
ATOM 2145 O O . ALA B 1 122 ? -6.165 9.284 9.82 1 96.66 122 ALA B O 1
ATOM 2146 N N . THR B 1 123 ? -5.541 9.134 11.952 1 96.68 123 THR B N 1
ATOM 2147 C CA . THR B 1 123 ? -4.405 10.04 11.825 1 96.68 123 THR B CA 1
ATOM 2148 C C . THR B 1 123 ? -3.155 9.431 12.454 1 96.68 123 THR B C 1
ATOM 2150 O O . THR B 1 123 ? -3.199 8.937 13.582 1 96.68 123 THR B O 1
ATOM 2153 N N . LEU B 1 124 ? -2.121 9.47 11.713 1 96.97 124 LEU B N 1
ATOM 2154 C CA . LEU B 1 124 ? -0.812 9.043 12.196 1 96.97 124 LEU B CA 1
ATOM 2155 C C . LEU B 1 124 ? 0.17 10.21 12.209 1 96.97 124 LEU B C 1
ATOM 2157 O O . LEU B 1 124 ? 0.27 10.953 11.23 1 96.97 124 LEU B O 1
ATOM 2161 N N . VAL B 1 125 ? 0.831 10.376 13.277 1 97.36 125 VAL B N 1
ATOM 2162 C CA . VAL B 1 125 ? 1.984 11.267 13.354 1 97.36 125 VAL B CA 1
ATOM 2163 C C . VAL B 1 125 ? 3.273 10.453 13.257 1 97.36 125 VAL B C 1
ATOM 2165 O O . VAL B 1 125 ? 3.484 9.519 14.034 1 97.36 125 VAL B O 1
ATOM 2168 N N . CYS B 1 126 ? 4.093 10.878 12.336 1 98.04 126 CYS B N 1
ATOM 2169 C CA . CYS B 1 126 ? 5.23 10.021 12.022 1 98.04 126 CYS B CA 1
ATOM 2170 C C . CYS B 1 126 ? 6.532 10.813 12.04 1 98.04 126 CYS B C 1
ATOM 2172 O O . CYS B 1 126 ? 6.563 11.974 11.627 1 98.04 126 CYS B O 1
ATOM 2174 N N . ALA B 1 127 ? 7.552 10.126 12.48 1 98.4 127 ALA B N 1
ATOM 2175 C CA . ALA B 1 127 ? 8.909 10.568 12.169 1 98.4 127 ALA B CA 1
ATOM 2176 C C . ALA B 1 127 ? 9.34 10.086 10.787 1 98.4 127 ALA B C 1
ATOM 2178 O O . ALA B 1 127 ? 9.066 8.945 10.407 1 98.4 127 ALA B O 1
ATOM 2179 N N . ASN B 1 128 ? 9.911 10.968 10.053 1 98.64 128 ASN B N 1
ATOM 2180 C CA . ASN B 1 128 ? 10.532 10.554 8.8 1 98.64 128 ASN B CA 1
ATOM 2181 C C . ASN B 1 128 ? 11.742 9.658 9.043 1 98.64 128 ASN B C 1
ATOM 2183 O O . ASN B 1 128 ? 12.84 10.149 9.313 1 98.64 128 ASN B O 1
ATOM 2187 N N . ASP B 1 129 ? 11.609 8.419 8.931 1 97.98 129 ASP B N 1
ATOM 2188 C CA . ASP B 1 129 ? 12.549 7.434 9.458 1 97.98 129 ASP B CA 1
ATOM 2189 C C . ASP B 1 129 ? 13.612 7.079 8.421 1 97.98 129 ASP B C 1
ATOM 2191 O O . ASP B 1 129 ? 14.809 7.123 8.711 1 97.98 129 ASP B O 1
ATOM 2195 N N . GLN B 1 130 ? 13.209 6.608 7.262 1 97.31 130 GLN B N 1
ATOM 2196 C CA . GLN B 1 130 ? 14.071 6.19 6.161 1 97.31 130 GLN B CA 1
ATOM 2197 C C . GLN B 1 130 ? 13.444 6.531 4.812 1 97.31 130 GLN B C 1
ATOM 2199 O O . GLN B 1 130 ? 12.244 6.802 4.729 1 97.31 130 GLN B O 1
ATOM 2204 N N . GLN B 1 131 ? 14.294 6.574 3.859 1 98.36 131 GLN B N 1
ATOM 2205 C CA . GLN B 1 131 ? 13.861 6.784 2.481 1 98.36 131 GLN B CA 1
ATOM 2206 C C . GLN B 1 131 ? 14.667 5.922 1.514 1 98.36 131 GLN B C 1
ATOM 2208 O O . GLN B 1 131 ? 15.827 5.6 1.78 1 98.36 131 GLN B O 1
ATOM 2213 N N . SER B 1 132 ? 14.053 5.558 0.471 1 97.76 132 SER B N 1
ATOM 2214 C CA . SER B 1 132 ? 14.724 4.739 -0.533 1 97.76 132 SER B CA 1
ATOM 2215 C C . SER B 1 132 ? 14.189 5.03 -1.931 1 97.76 132 SER B C 1
ATOM 2217 O O . SER B 1 132 ? 12.975 5.07 -2.141 1 97.76 132 SER B O 1
ATOM 2219 N N . PRO B 1 133 ? 15.113 5.231 -2.904 1 97.32 133 PRO B N 1
ATOM 2220 C CA . PRO B 1 133 ? 14.632 5.34 -4.284 1 97.32 133 PRO B CA 1
ATOM 2221 C C . PRO B 1 133 ? 14.031 4.037 -4.804 1 97.32 133 PRO B C 1
ATOM 2223 O O . PRO B 1 133 ? 14.518 2.953 -4.473 1 97.32 133 PRO B O 1
ATOM 2226 N N . ALA B 1 134 ? 13.024 4.112 -5.594 1 96.93 134 ALA B N 1
ATOM 2227 C CA . ALA B 1 134 ? 12.376 2.968 -6.229 1 96.93 134 ALA B CA 1
ATOM 2228 C C . ALA B 1 134 ? 11.734 3.367 -7.555 1 96.93 134 ALA B C 1
ATOM 2230 O O . ALA B 1 134 ? 10.6 3.852 -7.581 1 96.93 134 ALA B O 1
ATOM 2231 N N . GLY B 1 135 ? 12.434 3.08 -8.646 1 97.1 135 GLY B N 1
ATOM 2232 C CA . GLY B 1 135 ? 11.948 3.535 -9.939 1 97.1 135 GLY B CA 1
ATOM 2233 C C . GLY B 1 135 ? 11.876 5.046 -10.051 1 97.1 135 GLY B C 1
ATOM 2234 O O . GLY B 1 135 ? 12.865 5.74 -9.808 1 97.1 135 GLY B O 1
ATOM 2235 N N . ASP B 1 136 ? 10.676 5.474 -10.378 1 97.54 136 ASP B N 1
ATOM 2236 C CA . ASP B 1 136 ? 10.481 6.911 -10.543 1 97.54 136 ASP B CA 1
ATOM 2237 C C . ASP B 1 136 ? 9.852 7.527 -9.295 1 97.54 136 ASP B C 1
ATOM 2239 O O . ASP B 1 136 ? 9.279 8.616 -9.356 1 97.54 136 ASP B O 1
ATOM 2243 N N . HIS B 1 137 ? 9.968 6.862 -8.17 1 98.28 137 HIS B N 1
ATOM 2244 C CA . HIS B 1 137 ? 9.429 7.354 -6.908 1 98.28 137 HIS B CA 1
ATOM 2245 C C . HIS B 1 137 ? 10.486 7.325 -5.809 1 98.28 137 HIS B C 1
ATOM 2247 O O . HIS B 1 137 ? 11.516 6.662 -5.95 1 98.28 137 HIS B O 1
ATOM 2253 N N . LEU B 1 138 ? 10.228 8.082 -4.806 1 98.57 138 LEU B N 1
ATOM 2254 C CA . LEU B 1 138 ? 10.878 7.967 -3.505 1 98.57 138 LEU B CA 1
ATOM 2255 C C . LEU B 1 138 ? 9.968 7.265 -2.503 1 98.57 138 LEU B C 1
ATOM 2257 O O . LEU B 1 138 ? 8.812 7.657 -2.327 1 98.57 138 LEU B O 1
ATOM 2261 N N . LEU B 1 139 ? 10.431 6.172 -1.902 1 98.63 139 LEU B N 1
ATOM 2262 C CA . LEU B 1 139 ? 9.736 5.539 -0.786 1 98.63 139 LEU B CA 1
ATOM 2263 C C . LEU B 1 139 ? 10.056 6.248 0.525 1 98.63 139 LEU B C 1
ATOM 2265 O O . LEU B 1 139 ? 11.224 6.503 0.829 1 98.63 139 LEU B O 1
ATOM 2269 N N . LEU B 1 140 ? 9.051 6.583 1.251 1 98.84 140 LEU B N 1
ATOM 2270 C CA . LEU B 1 140 ? 9.204 7.218 2.556 1 98.84 140 LEU B CA 1
ATOM 2271 C C . LEU B 1 140 ? 8.682 6.311 3.666 1 98.84 140 LEU B C 1
ATOM 2273 O O . LEU B 1 140 ? 7.536 5.857 3.615 1 98.84 140 LEU B O 1
ATOM 2277 N N . PHE B 1 141 ? 9.53 6.024 4.607 1 98.75 141 PHE B N 1
ATOM 2278 C CA . PHE B 1 141 ? 9.191 5.229 5.78 1 98.75 141 PHE B CA 1
ATOM 2279 C C . PHE B 1 141 ? 8.932 6.125 6.986 1 98.75 141 PHE B C 1
ATOM 2281 O O . PHE B 1 141 ? 9.775 6.95 7.344 1 98.75 141 PHE B O 1
ATOM 2288 N N . GLY B 1 142 ? 7.778 5.961 7.525 1 98.73 142 GLY B N 1
ATOM 2289 C CA . GLY B 1 142 ? 7.431 6.716 8.718 1 98.73 142 GLY B CA 1
ATOM 2290 C C . GLY B 1 142 ? 7.354 5.857 9.966 1 98.73 142 GLY B C 1
ATOM 2291 O O . GLY B 1 142 ? 6.639 4.854 9.993 1 98.73 142 GLY B O 1
ATOM 2292 N N . ARG B 1 143 ? 8.084 6.235 10.97 1 98.18 143 ARG B N 1
ATOM 2293 C CA . ARG B 1 143 ? 7.887 5.635 12.285 1 98.18 143 ARG B CA 1
ATOM 2294 C C . ARG B 1 143 ? 6.738 6.308 13.028 1 98.18 143 ARG B C 1
ATOM 2296 O O . ARG B 1 143 ? 6.784 7.51 13.296 1 98.18 143 ARG B O 1
ATOM 2303 N N . VAL B 1 144 ? 5.783 5.541 13.417 1 97.33 144 VAL B N 1
ATOM 2304 C CA . VAL B 1 144 ? 4.584 6.093 14.039 1 97.33 144 VAL B CA 1
ATOM 2305 C C . VAL B 1 144 ? 4.893 6.512 15.475 1 97.33 144 VAL B C 1
ATOM 2307 O O . VAL B 1 144 ? 5.426 5.723 16.258 1 97.33 144 VAL B O 1
ATOM 2310 N N . LEU B 1 145 ? 4.529 7.724 15.726 1 95.94 145 LEU B N 1
ATOM 2311 C CA . LEU B 1 145 ? 4.76 8.27 17.059 1 95.94 145 LEU B CA 1
ATOM 2312 C C . LEU B 1 145 ? 3.452 8.381 17.835 1 95.94 145 LEU B C 1
ATOM 2314 O O . LEU B 1 145 ? 3.434 8.21 19.056 1 95.94 145 LEU B O 1
ATOM 2318 N N . ARG B 1 146 ? 2.398 8.741 17.03 1 94.58 146 ARG B N 1
ATOM 2319 C CA . ARG B 1 146 ? 1.068 8.934 17.6 1 94.58 146 ARG B CA 1
ATOM 2320 C C . ARG B 1 146 ? -0.016 8.511 16.615 1 94.58 146 ARG B C 1
ATOM 2322 O O . ARG B 1 146 ? 0.191 8.55 15.401 1 94.58 146 ARG B O 1
ATOM 2329 N N . VAL B 1 147 ? -1.121 8.165 17.27 1 95.18 147 VAL B N 1
ATOM 2330 C CA . VAL B 1 147 ? -2.267 7.854 16.421 1 95.18 147 VAL B CA 1
ATOM 2331 C C . VAL B 1 147 ? -3.536 8.446 17.03 1 95.18 147 VAL B C 1
ATOM 2333 O O . VAL B 1 147 ? -3.603 8.677 18.239 1 95.18 147 VAL B O 1
ATOM 2336 N N . ALA B 1 148 ? -4.465 8.679 16.128 1 92.83 148 ALA B N 1
ATOM 2337 C CA . ALA B 1 148 ? -5.842 9.02 16.479 1 92.83 148 ALA B CA 1
ATOM 2338 C C . ALA B 1 148 ? -6.826 8.429 15.474 1 92.83 148 ALA B C 1
ATOM 2340 O O . ALA B 1 148 ? -6.462 8.15 14.33 1 92.83 148 ALA B O 1
ATOM 2341 N N . SER B 1 149 ? -8.003 8.232 15.941 1 92.54 149 SER B N 1
ATOM 2342 C CA . SER B 1 149 ? -9.005 7.692 15.028 1 92.54 149 SER B CA 1
ATOM 2343 C C . SER B 1 149 ? -10.395 8.229 15.354 1 92.54 149 SER B C 1
ATOM 2345 O O . SER B 1 149 ? -10.664 8.622 16.491 1 92.54 149 SER B O 1
ATOM 2347 N N . LEU B 1 150 ? -11.145 8.309 14.397 1 92.36 150 LEU B N 1
ATOM 2348 C CA . LEU B 1 150 ? -12.566 8.634 14.457 1 92.36 150 LEU B CA 1
ATOM 2349 C C . LEU B 1 150 ? -13.397 7.569 13.75 1 92.36 150 LEU B C 1
ATOM 2351 O O . LEU B 1 150 ? -13.011 7.079 12.686 1 92.36 150 LEU B O 1
ATOM 2355 N N . GLU B 1 151 ? -14.481 7.197 14.381 1 91.62 151 GLU B N 1
ATOM 2356 C CA . GLU B 1 151 ? -15.366 6.236 13.73 1 91.62 151 GLU B CA 1
ATOM 2357 C C . GLU B 1 151 ? -16.081 6.865 12.537 1 91.62 151 GLU B C 1
ATOM 2359 O O . GLU B 1 151 ? -16.889 7.78 12.704 1 91.62 151 GLU B O 1
ATOM 2364 N N . ALA B 1 152 ? -15.768 6.459 11.378 1 94.43 152 ALA B N 1
ATOM 2365 C CA . ALA B 1 152 ? -16.39 6.888 10.128 1 94.43 152 ALA B CA 1
ATOM 2366 C C . ALA B 1 152 ? -16.053 5.93 8.99 1 94.43 152 ALA B C 1
ATOM 2368 O O . ALA B 1 152 ? -15.147 5.102 9.115 1 94.43 152 ALA B O 1
ATOM 2369 N N . THR B 1 153 ? -16.846 6.003 7.94 1 95.91 153 THR B N 1
ATOM 2370 C CA . THR B 1 153 ? -16.566 5.206 6.75 1 95.91 153 THR B CA 1
ATOM 2371 C C . THR B 1 153 ? -15.457 5.846 5.92 1 95.91 153 THR B C 1
ATOM 2373 O O . THR B 1 153 ? -15.5 7.044 5.634 1 95.91 153 THR B O 1
ATOM 2376 N N . PRO B 1 154 ? -14.509 5.046 5.564 1 98.09 154 PRO B N 1
ATOM 2377 C CA . PRO B 1 154 ? -13.396 5.638 4.818 1 98.09 154 PRO B CA 1
ATOM 2378 C C . PRO B 1 154 ? -13.75 5.926 3.361 1 98.09 154 PRO B C 1
ATOM 2380 O O . PRO B 1 154 ? -14.639 5.281 2.798 1 98.09 154 PRO B O 1
ATOM 2383 N N . LEU B 1 155 ? -13.13 6.877 2.796 1 98.41 155 LEU B N 1
ATOM 2384 C CA . LEU B 1 155 ? -13.122 7.122 1.357 1 98.41 155 LEU B CA 1
ATOM 2385 C C . LEU B 1 155 ? -12.271 6.083 0.634 1 98.41 155 LEU B C 1
ATOM 2387 O O . LEU B 1 155 ? -11.191 5.722 1.106 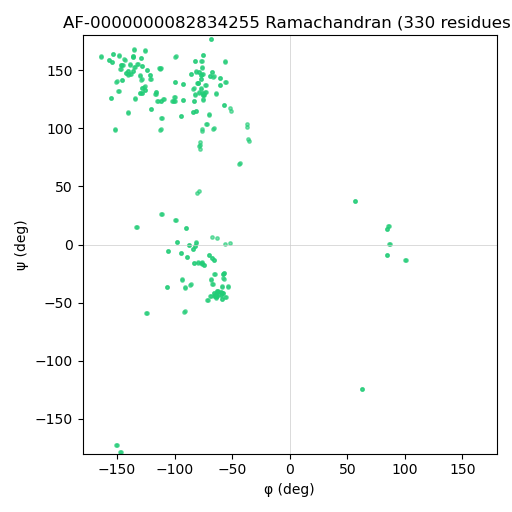1 98.41 155 LEU B O 1
ATOM 2391 N N . VAL B 1 156 ? -12.781 5.593 -0.493 1 98.64 156 VAL B N 1
ATOM 2392 C CA . VAL B 1 156 ? -12.068 4.583 -1.267 1 98.64 156 VAL B CA 1
ATOM 2393 C C . VAL B 1 156 ? -11.81 5.101 -2.68 1 98.64 156 VAL B C 1
ATOM 2395 O O . VAL B 1 156 ? -12.59 5.898 -3.207 1 98.64 156 VAL B O 1
ATOM 2398 N N . PHE B 1 157 ? -10.694 4.734 -3.265 1 98.45 157 PHE B N 1
ATOM 2399 C CA . PHE B 1 157 ? -10.327 5.021 -4.647 1 98.45 157 PHE B CA 1
ATO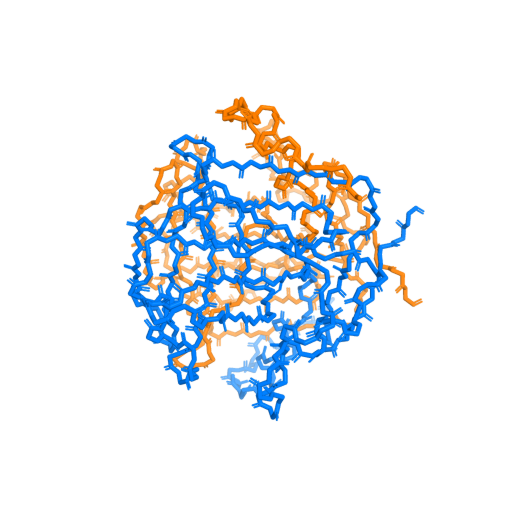M 2400 C C . PHE B 1 157 ? -10.188 3.733 -5.449 1 98.45 157 PHE B C 1
ATOM 2402 O O . PHE B 1 157 ? -9.495 2.805 -5.028 1 98.45 157 PHE B O 1
ATOM 2409 N N . HIS B 1 158 ? -10.816 3.633 -6.581 1 98.03 158 HIS B N 1
ATOM 2410 C CA . HIS B 1 158 ? -10.835 2.444 -7.426 1 98.03 158 HIS B CA 1
ATOM 2411 C C . HIS B 1 158 ? -11.106 2.807 -8.882 1 98.03 158 HIS B C 1
ATOM 2413 O O . HIS B 1 158 ? -12.064 3.524 -9.179 1 98.03 158 HIS B O 1
ATOM 2419 N N . ALA B 1 159 ? -10.198 2.34 -9.732 1 96.11 159 ALA B N 1
ATOM 2420 C CA . ALA B 1 159 ? -10.373 2.503 -11.173 1 96.11 159 ALA B CA 1
ATOM 2421 C C . ALA B 1 159 ? -10.548 3.973 -11.541 1 96.11 159 ALA B C 1
ATOM 2423 O O . ALA B 1 159 ? -11.427 4.32 -12.334 1 96.11 159 ALA B O 1
ATOM 2424 N N . GLY B 1 160 ? -9.848 4.813 -10.884 1 95.8 160 GLY B N 1
ATOM 2425 C CA . GLY B 1 160 ? -9.804 6.227 -11.22 1 95.8 160 GLY B CA 1
ATOM 2426 C C . GLY B 1 160 ? -10.95 7.019 -10.618 1 95.8 160 GLY B C 1
ATOM 2427 O O . GLY B 1 160 ? -11.178 8.172 -10.991 1 95.8 160 GLY B O 1
ATOM 2428 N N . ARG B 1 161 ? -11.647 6.359 -9.666 1 96.16 161 ARG B N 1
ATOM 2429 C CA . ARG B 1 161 ? -12.813 7.031 -9.101 1 96.16 161 ARG B CA 1
ATOM 2430 C C . ARG B 1 161 ? -12.85 6.88 -7.584 1 96.16 161 ARG B C 1
ATOM 2432 O O . ARG B 1 161 ? -12.4 5.867 -7.044 1 96.16 161 ARG B O 1
ATOM 2439 N N . PHE B 1 162 ? -13.433 7.951 -6.99 1 97.74 162 PHE B N 1
ATOM 2440 C CA . PHE B 1 162 ? -13.747 7.84 -5.57 1 97.74 162 PHE B CA 1
ATOM 2441 C C . PHE B 1 162 ? -15.039 7.059 -5.361 1 97.74 162 PHE B C 1
ATOM 2443 O O . PHE B 1 162 ? -15.989 7.201 -6.134 1 97.74 162 PHE B O 1
ATOM 2450 N N . THR B 1 163 ? -15.011 6.229 -4.38 1 96.48 163 THR B N 1
ATOM 2451 C CA . THR B 1 163 ? -16.185 5.439 -4.024 1 96.48 163 THR B CA 1
ATOM 2452 C C . THR B 1 163 ? -16.196 5.129 -2.53 1 96.48 163 THR B C 1
ATOM 2454 O O . THR B 1 163 ? -15.468 5.755 -1.756 1 96.48 163 THR B O 1
ATOM 2457 N N . ALA B 1 164 ? -17.109 4.303 -2.081 1 94.58 164 ALA B N 1
ATOM 2458 C CA . ALA B 1 164 ? -17.25 3.95 -0.671 1 94.58 164 ALA B CA 1
ATOM 2459 C C . ALA B 1 164 ? -17.443 2.446 -0.498 1 94.58 164 ALA B C 1
ATOM 2461 O O . ALA B 1 164 ? -17.554 1.711 -1.482 1 94.58 164 ALA B O 1
ATOM 2462 N N . LEU B 1 165 ? -17.33 2.018 0.698 1 95.18 165 LEU B N 1
ATOM 2463 C CA . LEU B 1 165 ? -17.543 0.613 1.028 1 95.18 165 LEU B CA 1
ATOM 2464 C C . LEU B 1 165 ? -19.031 0.309 1.172 1 95.18 165 LEU B C 1
ATOM 2466 O O . LEU B 1 165 ? -19.819 1.192 1.516 1 95.18 165 LEU B O 1
ATOM 2470 N N . THR B 1 166 ? -19.286 -0.984 0.784 1 83.96 166 THR B N 1
ATOM 2471 C CA . THR B 1 166 ? -20.62 -1.468 1.124 1 83.96 166 THR B CA 1
ATOM 2472 C C . THR B 1 166 ? -20.713 -1.797 2.611 1 83.96 166 THR B C 1
ATOM 2474 O O . THR B 1 166 ? -19.878 -2.531 3.143 1 83.96 166 THR B O 1
ATOM 2477 N N . LEU B 1 167 ? -21.222 -1.011 3.453 1 65.31 167 LEU B N 1
ATOM 2478 C CA . LEU B 1 167 ? -21.346 -1.292 4.88 1 65.31 167 LEU B CA 1
ATOM 2479 C C . LEU B 1 167 ? -22.341 -2.421 5.126 1 65.31 167 LEU B C 1
ATOM 2481 O O . LEU B 1 167 ? -23.319 -2.564 4.389 1 65.31 167 LEU B O 1
#